Protein AF-X0RUS3-F1 (afdb_monomer)

Organism: NCBI:txid412755

Secondary structure (DSSP, 8-state):
--SHHHHHHHHHH-TTS--TTT-HHHHHHHHHHHHHHHHHHHHHHHHHHHHHTT-TTGGGSTTTHHHHHHHHHHHHHHHHHHHH--HHHHHTSHHHHHHHHHHHHHHHHHHHHHHHTT---HHHHHHHHHHHHHHHHHHHHHHHHHHHHHHHHHHHHHHHHHHHHHHHHH-HHHHHHHHHHHHHHHHHHHHHHHHHHHIIIIIHHHH--S-PPP--------------

Foldseek 3Di:
DPDVVVVVVVCVVDVPDDQCPPCLLVVVLVLLVVLLVVVLVVLVVQLVVVVVVVPPLCCLELSHDLLNQLLQLVSVLVVVCSVPVDNVVSCVDVSVVSNVSSLQSRLCSLVVVCVVVVNDDPVSNVNSVVSSVCSVVVSVVSVVVSVLVSVLSNLLSVLVVVLVVCCVPPNNPVSVVVSVVVSVVCNVVVVVVVVCVCCVCPPCVVPDDVDDDPDDPDDDPPPPDDDD

Sequence (228 aa):
DSIFLVEGLLFHHNQFMPNPVYETTTLMKWVFKIATVEILFGLVLGAINQWKAGHKWGILGMHGLGMMLYIAGLSLSVFEFIRTSDFMTVMGYWGFYVMLSGMFLAMVEPIIAAIAGKHFTIEVIGEGVGALLMTFVEGLANLFSFLRIVAFALAHASLAGAAHQLSGFMGTIPSLILMNLIAMTFEFMSSGVQSLRLLYYEFMGKFYHGGGSPFKPYRFRVQKTKST

pLDDT: mean 70.79, std 12.8, range [39.25, 88.44]

Solvent-accessible surface area (backbone atoms only — not comparable to full-atom values): 12521 Å² total; per-residue (Å²): 138,72,69,68,57,47,50,61,51,47,50,71,72,44,95,82,61,77,62,59,82,85,36,50,69,58,47,47,53,51,52,53,51,54,48,51,52,52,50,50,50,53,43,51,52,41,26,53,52,40,56,73,68,69,46,84,71,57,42,58,11,79,58,16,50,12,45,50,36,21,50,53,9,45,53,47,26,50,54,46,30,72,71,66,74,40,69,69,65,25,67,73,32,69,31,35,54,38,20,53,50,10,44,50,40,24,23,46,38,50,43,52,52,30,60,76,67,74,56,90,52,76,63,42,59,53,47,15,54,48,38,31,50,48,53,54,52,51,51,51,49,54,54,57,57,54,50,50,57,54,51,49,52,46,50,50,50,51,46,52,54,50,24,55,62,42,20,79,77,65,38,62,68,60,22,48,56,54,41,50,54,50,47,52,50,52,53,53,54,52,54,50,55,58,50,48,51,48,48,56,59,60,48,42,59,73,70,58,68,97,76,73,81,78,86,74,78,87,74,81,81,77,76,80,74,78,80,128

Radius of gyration: 26.5 Å; Cα contacts (8 Å, |Δi|>4): 183; chains: 1; bounding box: 70×38×86 Å

Mean predicted aligned error: 14.32 Å

Structure (mmCIF, N/CA/C/O backbone):
data_AF-X0RUS3-F1
#
_entry.id   AF-X0RUS3-F1
#
loop_
_atom_site.group_PDB
_atom_site.id
_atom_site.type_symbol
_atom_site.label_atom_id
_atom_site.label_alt_id
_atom_site.label_comp_id
_atom_site.label_asym_id
_atom_site.label_entity_id
_atom_site.label_seq_id
_atom_site.pdbx_PDB_ins_code
_atom_site.Cartn_x
_atom_site.Cartn_y
_atom_site.Cartn_z
_atom_site.occupancy
_atom_site.B_iso_or_equiv
_atom_site.auth_seq_id
_atom_site.auth_comp_id
_atom_site.auth_asym_id
_atom_site.auth_atom_id
_atom_site.pdbx_PDB_model_num
ATOM 1 N N . ASP A 1 1 ? 23.615 -13.146 -27.588 1.00 46.75 1 ASP A N 1
ATOM 2 C CA . ASP A 1 1 ? 22.230 -13.253 -28.099 1.00 46.75 1 ASP A CA 1
ATOM 3 C C . ASP A 1 1 ? 21.438 -14.496 -27.677 1.00 46.75 1 ASP A C 1
ATOM 5 O O . ASP A 1 1 ? 20.531 -14.882 -28.396 1.00 46.75 1 ASP A O 1
ATOM 9 N N . SER A 1 2 ? 21.667 -15.117 -26.511 1.00 39.25 2 SER A N 1
ATOM 10 C CA . SER A 1 2 ? 20.993 -16.406 -26.227 1.00 39.25 2 SER A CA 1
ATOM 11 C C . SER A 1 2 ? 20.554 -16.679 -24.787 1.00 39.25 2 SER A C 1
ATOM 13 O O . SER A 1 2 ? 20.027 -17.752 -24.537 1.00 39.25 2 SER A O 1
ATOM 15 N N . ILE A 1 3 ? 20.691 -15.741 -23.844 1.00 45.56 3 ILE A N 1
ATOM 16 C CA . ILE A 1 3 ? 20.178 -15.946 -22.470 1.00 45.56 3 ILE A CA 1
ATOM 17 C C . ILE A 1 3 ? 18.946 -15.069 -22.194 1.00 45.56 3 ILE A C 1
ATOM 19 O O . ILE A 1 3 ? 17.977 -15.541 -21.617 1.00 45.56 3 ILE A O 1
ATOM 23 N N . PHE A 1 4 ? 18.901 -13.844 -22.726 1.00 50.34 4 PHE A N 1
ATOM 24 C CA . PHE A 1 4 ? 17.768 -12.924 -22.529 1.00 50.34 4 PHE A CA 1
ATOM 25 C C . PHE A 1 4 ? 16.626 -13.105 -23.546 1.00 50.34 4 PHE A C 1
ATOM 27 O O . PHE A 1 4 ? 15.461 -12.878 -23.237 1.00 50.34 4 PHE A O 1
ATOM 34 N N . LEU A 1 5 ? 16.935 -13.580 -24.761 1.00 47.66 5 LEU A N 1
ATOM 35 C CA . LEU A 1 5 ? 15.899 -14.015 -25.708 1.00 47.66 5 LEU A CA 1
ATOM 36 C C . LEU A 1 5 ? 15.187 -15.286 -25.229 1.00 47.66 5 LEU A C 1
ATOM 38 O O . LEU A 1 5 ? 14.046 -15.506 -25.612 1.00 47.66 5 LEU A O 1
ATOM 42 N N . VAL A 1 6 ? 15.824 -16.093 -24.370 1.00 46.12 6 VAL A N 1
ATOM 43 C CA . VAL A 1 6 ? 15.193 -17.260 -23.738 1.00 46.12 6 VAL A CA 1
ATOM 44 C C . VAL A 1 6 ? 14.200 -16.828 -22.666 1.00 46.12 6 VAL A C 1
ATOM 46 O O . VAL A 1 6 ? 13.164 -17.465 -22.552 1.00 46.12 6 VAL A O 1
ATOM 49 N N . GLU A 1 7 ? 14.427 -15.714 -21.966 1.00 49.69 7 GLU A N 1
ATOM 50 C CA . GLU A 1 7 ? 13.379 -15.094 -21.148 1.00 49.69 7 GLU A CA 1
ATOM 51 C C . GLU A 1 7 ? 12.206 -14.649 -22.030 1.00 49.69 7 GLU A C 1
ATOM 53 O O . GLU A 1 7 ? 11.083 -15.088 -21.802 1.00 49.69 7 GLU A O 1
ATOM 58 N N . GLY A 1 8 ? 12.454 -13.914 -23.121 1.00 47.84 8 GLY A N 1
ATOM 59 C CA . GLY A 1 8 ? 11.411 -13.544 -24.092 1.00 47.84 8 GLY A CA 1
ATOM 60 C C . GLY A 1 8 ? 10.646 -14.731 -24.710 1.00 47.84 8 GLY A C 1
ATOM 61 O O . GLY A 1 8 ? 9.450 -14.612 -24.973 1.00 47.84 8 GLY A O 1
ATOM 62 N N . LEU A 1 9 ? 11.297 -15.886 -24.899 1.00 46.31 9 LEU A N 1
ATOM 63 C CA . LEU A 1 9 ? 10.672 -17.119 -25.401 1.00 46.31 9 LEU A CA 1
ATOM 64 C C . LEU A 1 9 ? 9.958 -17.928 -24.297 1.00 46.31 9 LEU A C 1
ATOM 66 O O . LEU A 1 9 ? 8.911 -18.519 -24.557 1.00 46.31 9 LEU A O 1
ATOM 70 N N . LEU A 1 10 ? 10.479 -17.939 -23.065 1.00 47.31 10 LEU A N 1
ATOM 71 C CA . LEU A 1 10 ? 9.842 -18.562 -21.895 1.00 47.31 10 LEU A CA 1
ATOM 72 C C . LEU A 1 10 ? 8.588 -17.795 -21.464 1.00 47.31 10 LEU A C 1
ATOM 74 O O . LEU A 1 10 ? 7.603 -18.422 -21.074 1.00 47.31 10 LEU A O 1
ATOM 78 N N . PHE A 1 11 ? 8.579 -16.468 -21.617 1.00 49.59 11 PHE A N 1
ATOM 79 C CA . PHE A 1 11 ? 7.386 -15.637 -21.428 1.00 49.59 11 PHE A CA 1
ATOM 80 C C . PHE A 1 11 ? 6.305 -15.894 -22.490 1.00 49.59 11 PHE A C 1
ATOM 82 O O . PHE A 1 11 ? 5.136 -15.609 -22.246 1.00 49.59 11 PHE A O 1
ATOM 89 N N . HIS A 1 12 ? 6.656 -16.484 -23.638 1.00 47.03 12 HIS A N 1
ATOM 90 C CA . HIS A 1 12 ? 5.679 -16.896 -24.648 1.00 47.03 12 HIS A CA 1
ATOM 91 C C . HIS A 1 12 ? 5.112 -18.309 -24.394 1.00 47.03 12 HIS A C 1
ATOM 93 O O . HIS A 1 12 ? 4.057 -18.647 -24.936 1.00 47.03 12 HIS A O 1
ATOM 99 N N . HIS A 1 13 ? 5.780 -19.137 -23.577 1.00 43.75 13 HIS A N 1
ATOM 100 C CA . HIS A 1 13 ? 5.343 -20.510 -23.286 1.00 43.75 13 HIS A CA 1
ATOM 101 C C . HIS A 1 13 ? 4.681 -20.676 -21.908 1.00 43.75 13 HIS A C 1
ATOM 103 O O . HIS A 1 13 ? 3.820 -21.537 -21.758 1.00 43.75 13 HIS A O 1
ATOM 109 N N . ASN A 1 14 ? 4.992 -19.818 -20.928 1.00 44.94 14 ASN A N 1
ATOM 110 C CA . ASN A 1 14 ? 4.303 -19.790 -19.636 1.00 44.94 14 ASN A CA 1
ATOM 111 C C . ASN A 1 14 ? 3.500 -18.493 -19.471 1.00 44.94 14 ASN A C 1
ATOM 113 O O . ASN A 1 14 ? 4.032 -17.457 -19.082 1.00 44.94 14 ASN A O 1
ATOM 117 N N . GLN A 1 15 ? 2.183 -18.596 -19.680 1.00 48.09 15 GLN A N 1
ATOM 118 C CA . GLN A 1 15 ? 1.150 -17.556 -19.509 1.00 48.09 15 GLN A CA 1
ATOM 119 C C . GLN A 1 15 ? 1.012 -16.991 -18.073 1.00 48.09 15 GLN A C 1
ATOM 121 O O . GLN A 1 15 ? -0.016 -16.407 -17.735 1.00 48.09 15 GLN A O 1
ATOM 126 N N . PHE A 1 16 ? 1.994 -17.192 -17.192 1.00 45.88 16 PHE A N 1
ATOM 127 C CA . PHE A 1 16 ? 1.846 -16.924 -15.761 1.00 45.88 16 PHE A CA 1
ATOM 128 C C . PHE A 1 16 ? 2.446 -15.586 -15.305 1.00 45.88 16 PHE A C 1
ATOM 130 O O . PHE A 1 16 ? 2.037 -15.073 -14.267 1.00 45.88 16 PHE A O 1
ATOM 137 N N . MET A 1 17 ? 3.376 -14.986 -16.061 1.00 49.84 17 MET A N 1
ATOM 138 C CA . MET A 1 17 ? 3.981 -13.695 -15.701 1.00 49.84 17 MET A CA 1
ATOM 139 C C . MET A 1 17 ? 3.952 -12.715 -16.884 1.00 49.84 17 MET A C 1
ATOM 141 O O . MET A 1 17 ? 4.682 -12.917 -17.853 1.00 49.84 17 MET A O 1
ATOM 145 N N . PRO A 1 18 ? 3.106 -11.668 -16.836 1.00 50.75 18 PRO A N 1
ATOM 146 C CA . PRO A 1 18 ? 3.047 -10.650 -17.879 1.00 50.75 18 PRO A CA 1
ATOM 147 C C . PRO A 1 18 ? 4.305 -9.774 -17.870 1.00 50.75 18 PRO A C 1
ATOM 149 O O . PRO A 1 18 ? 4.877 -9.492 -16.816 1.00 50.75 18 PRO A O 1
ATOM 152 N N . ASN A 1 19 ? 4.713 -9.312 -19.055 1.00 55.22 19 ASN A N 1
ATOM 153 C CA . ASN A 1 19 ? 5.839 -8.398 -19.217 1.00 55.22 19 ASN A CA 1
ATOM 154 C C . ASN A 1 19 ? 5.548 -7.070 -18.473 1.00 55.22 19 ASN A C 1
ATOM 156 O O . ASN A 1 19 ? 4.597 -6.367 -18.838 1.00 55.22 19 ASN A O 1
ATOM 160 N N . PRO A 1 20 ? 6.344 -6.706 -17.447 1.00 55.53 20 PRO A N 1
ATOM 161 C CA . PRO A 1 20 ? 6.029 -5.617 -16.520 1.00 55.53 20 PRO A CA 1
ATOM 162 C C . PRO A 1 20 ? 5.984 -4.219 -17.159 1.00 55.53 20 PRO A C 1
ATOM 164 O O . PRO A 1 20 ? 5.432 -3.305 -16.552 1.00 55.53 20 PRO A O 1
ATOM 167 N N . VAL A 1 21 ? 6.520 -4.040 -18.374 1.00 53.47 21 VAL A N 1
ATOM 168 C CA . VAL A 1 21 ? 6.552 -2.733 -19.061 1.00 53.47 21 VAL A CA 1
ATOM 169 C C . VAL A 1 21 ? 5.293 -2.461 -19.892 1.00 53.47 21 VAL A C 1
ATOM 171 O O . VAL A 1 21 ? 4.838 -1.322 -19.944 1.00 53.47 21 VAL A O 1
ATOM 174 N N . TYR A 1 22 ? 4.705 -3.484 -20.521 1.00 54.38 22 TYR A N 1
ATOM 175 C CA . TYR A 1 22 ? 3.564 -3.309 -21.436 1.00 54.38 22 TYR A CA 1
ATOM 176 C C . TYR A 1 22 ? 2.207 -3.588 -20.776 1.00 54.38 22 TYR A C 1
ATOM 178 O O . TYR A 1 22 ? 1.190 -3.073 -21.233 1.00 54.38 22 TYR A O 1
ATOM 186 N N . GLU A 1 23 ? 2.185 -4.333 -19.666 1.00 65.38 23 GLU A N 1
ATOM 187 C CA . GLU A 1 23 ? 0.964 -4.659 -18.921 1.00 65.38 23 GLU A CA 1
ATOM 188 C C . GLU A 1 23 ? 1.065 -4.295 -17.429 1.00 65.38 23 GLU A C 1
ATOM 190 O O . GLU A 1 23 ? 0.849 -5.119 -16.535 1.00 65.38 23 GLU A O 1
ATOM 195 N N . THR A 1 24 ? 1.371 -3.031 -17.131 1.00 67.75 24 THR A N 1
ATOM 196 C CA . THR A 1 24 ? 1.458 -2.519 -15.748 1.00 67.75 24 THR A CA 1
ATOM 197 C C . THR A 1 24 ? 0.167 -2.750 -14.953 1.00 67.75 24 THR A C 1
ATOM 199 O O . THR A 1 24 ? 0.207 -3.072 -13.765 1.00 67.75 24 THR A O 1
ATOM 202 N N . THR A 1 25 ? -0.992 -2.663 -15.610 1.00 68.38 25 THR A N 1
ATOM 203 C CA . THR A 1 25 ? -2.306 -2.917 -15.002 1.00 68.38 25 THR A CA 1
ATOM 204 C C . THR A 1 25 ? -2.531 -4.398 -14.691 1.00 68.38 25 THR A C 1
ATOM 206 O O . THR A 1 25 ? -3.116 -4.714 -13.652 1.00 68.38 25 THR A O 1
ATOM 209 N N . THR A 1 26 ? -2.043 -5.318 -15.528 1.00 72.12 26 THR A N 1
ATOM 210 C CA . THR A 1 26 ? -2.101 -6.766 -15.271 1.00 72.12 26 THR A CA 1
ATOM 211 C C . THR A 1 26 ? -1.146 -7.157 -14.147 1.00 72.12 26 THR A C 1
ATOM 213 O O . THR A 1 26 ? -1.547 -7.890 -13.242 1.00 72.12 26 THR A O 1
ATOM 216 N N . LEU A 1 27 ? 0.077 -6.613 -14.141 1.00 72.56 27 LEU A N 1
ATOM 217 C CA . LEU A 1 27 ? 1.040 -6.791 -13.051 1.00 72.56 27 LEU A CA 1
ATOM 218 C C . LEU A 1 27 ? 0.452 -6.314 -11.717 1.00 72.56 27 LEU A C 1
ATOM 220 O O . LEU A 1 27 ? 0.466 -7.048 -10.730 1.00 72.56 27 LEU A O 1
ATOM 224 N N . MET A 1 28 ? -0.140 -5.117 -11.706 1.00 73.19 28 MET A N 1
ATOM 225 C CA . MET A 1 28 ? -0.803 -4.570 -10.527 1.00 73.19 28 MET A CA 1
ATOM 226 C C . MET A 1 28 ? -1.939 -5.491 -10.055 1.00 73.19 28 MET A C 1
ATOM 228 O O . MET A 1 28 ? -1.979 -5.846 -8.881 1.00 73.19 28 MET A O 1
ATOM 232 N N . LYS A 1 29 ? -2.810 -5.982 -10.951 1.00 78.94 29 LYS A N 1
ATOM 233 C CA . LYS A 1 29 ? -3.871 -6.943 -10.583 1.00 78.94 29 LYS A CA 1
ATOM 234 C C . LYS A 1 29 ? -3.317 -8.218 -9.936 1.00 78.94 29 LYS A C 1
ATOM 236 O O . LYS A 1 29 ? -3.919 -8.708 -8.982 1.00 78.94 29 LYS A O 1
ATOM 241 N N . TRP A 1 30 ? -2.203 -8.759 -10.428 1.00 78.31 30 TRP A N 1
ATOM 242 C CA . TRP A 1 30 ? -1.571 -9.947 -9.843 1.00 78.31 30 TRP A CA 1
ATOM 243 C C . TRP A 1 30 ? -0.975 -9.676 -8.465 1.00 78.31 30 TRP A C 1
ATOM 245 O O . TRP A 1 30 ? -1.263 -10.423 -7.530 1.00 78.31 30 TRP A O 1
ATOM 255 N N . VAL A 1 31 ? -0.216 -8.588 -8.313 1.00 77.88 31 VAL A N 1
ATOM 256 C CA . VAL A 1 31 ? 0.383 -8.215 -7.023 1.00 77.88 31 VAL A CA 1
ATOM 257 C C . VAL A 1 31 ? -0.701 -7.978 -5.974 1.00 77.88 31 VAL A C 1
ATOM 259 O O . VAL A 1 31 ? -0.613 -8.520 -4.878 1.00 77.88 31 VAL A O 1
ATOM 262 N N . PHE A 1 32 ? -1.770 -7.256 -6.317 1.00 78.88 32 PHE A N 1
ATOM 263 C CA . PHE A 1 32 ? -2.885 -7.016 -5.399 1.00 78.88 32 PHE A CA 1
ATOM 264 C C . PHE A 1 32 ? -3.651 -8.298 -5.031 1.00 78.88 32 PHE A C 1
ATOM 266 O O . PHE A 1 32 ? -4.093 -8.433 -3.890 1.00 78.88 32 PHE A O 1
ATOM 273 N N . LYS A 1 33 ? -3.789 -9.266 -5.949 1.00 81.25 33 LYS A N 1
ATOM 274 C CA . LYS A 1 33 ? -4.379 -10.581 -5.634 1.00 81.25 33 LYS A CA 1
ATOM 275 C C . LYS A 1 33 ? -3.521 -11.362 -4.643 1.00 81.25 33 LYS A C 1
ATOM 277 O O . LYS A 1 33 ? -4.054 -11.851 -3.651 1.00 81.25 33 LYS A O 1
ATOM 282 N N . ILE A 1 34 ? -2.214 -11.451 -4.892 1.00 79.62 34 ILE A N 1
ATOM 283 C CA . ILE A 1 34 ? -1.270 -12.139 -3.998 1.00 79.62 34 ILE A CA 1
ATOM 284 C C . ILE A 1 34 ? -1.264 -11.461 -2.623 1.00 79.62 34 ILE A C 1
ATOM 286 O O . ILE A 1 34 ? -1.429 -12.140 -1.615 1.00 79.62 34 ILE A O 1
ATOM 290 N N . ALA A 1 35 ? -1.202 -10.128 -2.595 1.00 77.50 35 ALA A N 1
ATOM 291 C CA . ALA A 1 35 ? -1.303 -9.329 -1.379 1.00 77.50 35 ALA A CA 1
ATOM 292 C C . ALA A 1 35 ? -2.584 -9.628 -0.591 1.00 77.50 35 ALA A C 1
ATOM 294 O O . ALA A 1 35 ? -2.543 -9.863 0.611 1.00 77.50 35 ALA A O 1
ATOM 295 N N . THR A 1 36 ? -3.733 -9.670 -1.271 1.00 79.94 36 THR A N 1
ATOM 296 C CA . THR A 1 36 ? -5.022 -9.968 -0.630 1.00 79.94 36 THR A CA 1
ATOM 297 C C . THR A 1 36 ? -5.013 -11.355 0.012 1.00 79.94 36 THR A C 1
ATOM 299 O O . THR A 1 36 ? -5.474 -11.507 1.141 1.00 79.94 36 THR A O 1
ATOM 302 N N . VAL A 1 37 ? -4.456 -12.360 -0.671 1.00 81.88 37 VAL A N 1
ATOM 303 C CA . VAL A 1 37 ? -4.334 -13.727 -0.138 1.00 81.88 37 VAL A CA 1
ATOM 304 C C . VAL A 1 37 ? -3.403 -13.771 1.075 1.00 81.88 37 VAL A C 1
ATOM 306 O O . VAL A 1 37 ? -3.750 -14.389 2.079 1.00 81.88 37 VAL A O 1
ATOM 309 N N . GLU A 1 38 ? -2.254 -13.098 1.014 1.00 78.44 38 GLU A N 1
ATOM 310 C CA . GLU A 1 38 ? -1.287 -13.048 2.115 1.00 78.44 38 GLU A CA 1
ATOM 311 C C . GLU A 1 38 ? -1.867 -12.354 3.355 1.00 78.44 38 GLU A C 1
ATOM 313 O O . GLU A 1 38 ? -1.769 -12.885 4.464 1.00 78.44 38 GLU A O 1
ATOM 318 N N . ILE A 1 39 ? -2.546 -11.216 3.176 1.00 75.38 39 ILE A N 1
ATOM 319 C CA . ILE A 1 39 ? -3.192 -10.510 4.287 1.00 75.38 39 ILE A CA 1
ATOM 320 C C . ILE A 1 39 ? -4.322 -11.358 4.882 1.00 75.38 39 ILE A C 1
ATOM 322 O O . ILE A 1 39 ? -4.423 -11.467 6.104 1.00 75.38 39 ILE A O 1
ATOM 326 N N . LEU A 1 40 ? -5.159 -11.992 4.049 1.00 76.50 40 LEU A N 1
ATOM 327 C CA . LEU A 1 40 ? -6.211 -12.894 4.531 1.00 76.50 40 LEU A CA 1
ATOM 328 C C . LEU A 1 40 ? -5.619 -14.054 5.335 1.00 76.50 40 LEU A C 1
ATOM 330 O O . LEU A 1 40 ? -6.147 -14.392 6.390 1.00 76.50 40 LEU A O 1
ATOM 334 N N . PHE A 1 41 ? -4.501 -14.625 4.889 1.00 75.56 41 PHE A N 1
ATOM 335 C CA . PHE A 1 41 ? -3.805 -15.677 5.624 1.00 75.56 41 PHE A CA 1
ATOM 336 C C . PHE A 1 41 ? -3.271 -15.181 6.978 1.00 75.56 41 PHE A C 1
ATOM 338 O O . PHE A 1 41 ? -3.492 -15.831 8.003 1.00 75.56 41 PHE A O 1
ATOM 345 N N . GLY A 1 42 ? -2.641 -14.003 7.012 1.00 70.06 42 GLY A N 1
ATOM 346 C CA . GLY A 1 42 ? -2.182 -13.369 8.252 1.00 70.06 42 GLY A CA 1
ATOM 347 C C . GLY A 1 42 ? -3.323 -13.090 9.238 1.00 70.06 42 GLY A C 1
ATOM 348 O O . GLY A 1 42 ? -3.196 -13.374 10.430 1.00 70.06 42 GLY A O 1
ATOM 349 N N . LEU A 1 43 ? -4.470 -12.619 8.743 1.00 71.12 43 LEU A N 1
ATOM 350 C CA . LEU A 1 43 ? -5.665 -12.387 9.558 1.00 71.12 43 LEU A CA 1
ATOM 351 C C . LEU A 1 43 ? -6.296 -13.684 10.069 1.00 71.12 43 LEU A C 1
ATOM 353 O O . LEU A 1 43 ? -6.736 -13.731 11.216 1.00 71.12 43 LEU A O 1
ATOM 357 N N . VAL A 1 44 ? -6.300 -14.750 9.267 1.00 73.19 44 VAL A N 1
ATOM 358 C CA . VAL A 1 44 ? -6.755 -16.079 9.705 1.00 73.19 44 VAL A CA 1
ATOM 359 C C . VAL A 1 44 ? -5.884 -16.586 10.856 1.00 73.19 44 VAL A C 1
ATOM 361 O O . VAL A 1 44 ? -6.416 -17.058 11.861 1.00 73.19 44 VAL A O 1
ATOM 364 N N . LEU A 1 45 ? -4.559 -16.435 10.769 1.00 68.62 45 LEU A N 1
ATOM 365 C CA . LEU A 1 45 ? -3.655 -16.778 11.872 1.00 68.62 45 LEU A CA 1
ATOM 366 C C . LEU A 1 45 ? -3.898 -15.906 13.111 1.00 68.62 45 LEU A C 1
ATOM 368 O O . LEU A 1 45 ? -3.916 -16.432 14.226 1.00 68.62 45 LEU A O 1
ATOM 372 N N . GLY A 1 46 ? -4.140 -14.605 12.927 1.00 67.44 46 GLY A N 1
ATOM 373 C CA . GLY A 1 46 ? -4.527 -13.690 14.004 1.00 67.44 46 GLY A CA 1
ATOM 374 C C . GLY A 1 46 ? -5.813 -14.129 14.710 1.00 67.44 46 GLY A C 1
ATOM 375 O O . GLY A 1 46 ? -5.836 -14.255 15.936 1.00 67.44 46 GLY A O 1
ATOM 376 N N . ALA A 1 47 ? -6.848 -14.475 13.942 1.00 67.19 47 ALA A N 1
ATOM 377 C CA . ALA A 1 47 ? -8.118 -14.974 14.459 1.00 67.19 47 ALA A CA 1
ATOM 378 C C . ALA A 1 47 ? -7.955 -16.306 15.214 1.00 67.19 47 ALA A C 1
ATOM 380 O O . ALA A 1 47 ? -8.519 -16.478 16.297 1.00 67.19 47 ALA A O 1
ATOM 381 N N . ILE A 1 48 ? -7.138 -17.233 14.697 1.00 69.19 48 ILE A N 1
ATOM 382 C CA . ILE A 1 48 ? -6.818 -18.503 15.373 1.00 69.19 48 ILE A CA 1
ATOM 383 C C . ILE A 1 48 ? -6.070 -18.251 16.690 1.00 69.19 48 ILE A C 1
ATOM 385 O O . ILE A 1 48 ? -6.334 -18.924 17.691 1.00 69.19 48 ILE A O 1
ATOM 389 N N . ASN A 1 49 ? -5.152 -17.281 16.717 1.00 68.69 49 ASN A N 1
ATOM 390 C CA . ASN A 1 49 ? -4.413 -16.923 17.925 1.00 68.69 49 ASN A CA 1
ATOM 391 C C . ASN A 1 49 ? -5.347 -16.359 19.011 1.00 68.69 49 ASN A C 1
ATOM 393 O O . ASN A 1 49 ? -5.270 -16.775 20.167 1.00 68.69 49 ASN A O 1
ATOM 397 N N . GLN A 1 50 ? -6.294 -15.496 18.630 1.00 64.12 50 GLN A N 1
ATOM 398 C CA . GLN A 1 50 ? -7.305 -14.953 19.547 1.00 64.12 50 GLN A CA 1
ATOM 399 C C . 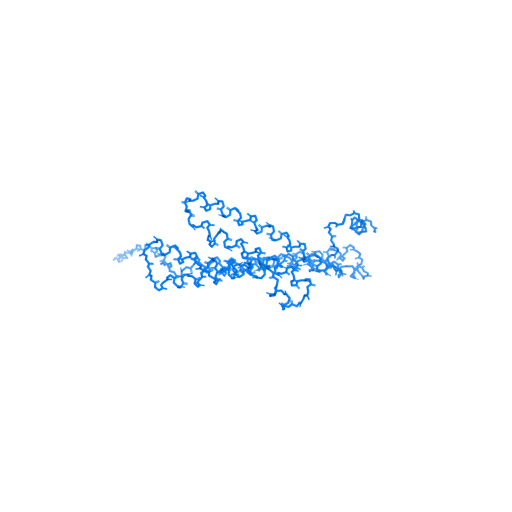GLN A 1 50 ? -8.288 -16.023 20.043 1.00 64.12 50 GLN A C 1
ATOM 401 O O . GLN A 1 50 ? -8.653 -16.040 21.220 1.00 64.12 50 GLN A O 1
ATOM 406 N N . TRP A 1 51 ? -8.657 -16.976 19.182 1.00 61.31 51 TRP A N 1
ATOM 407 C CA . TRP A 1 51 ? -9.460 -18.134 19.580 1.00 61.31 51 TRP A CA 1
ATOM 408 C C . TRP A 1 51 ? -8.750 -18.972 20.650 1.00 61.31 51 TRP A C 1
ATOM 410 O O . TRP A 1 51 ? 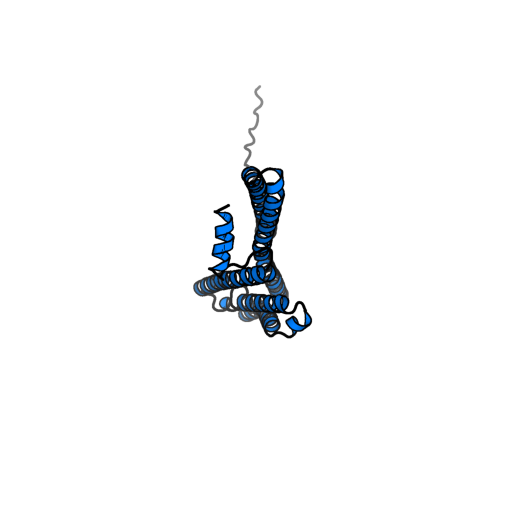-9.360 -19.373 21.644 1.00 61.31 51 TRP A O 1
ATOM 420 N N . LYS A 1 52 ? -7.444 -19.216 20.481 1.00 61.53 52 LYS A N 1
ATOM 421 C CA . LYS A 1 52 ? -6.628 -19.937 21.471 1.00 61.53 52 LYS A CA 1
ATOM 422 C C . LYS A 1 52 ? -6.447 -19.166 22.782 1.00 61.53 52 LYS A C 1
ATOM 424 O O . LYS A 1 52 ? -6.300 -19.803 23.820 1.00 61.53 52 LYS A O 1
ATOM 429 N N . ALA A 1 53 ? -6.510 -17.835 22.759 1.00 58.66 53 ALA A N 1
ATOM 430 C CA . ALA A 1 53 ? -6.414 -16.981 23.946 1.00 58.66 53 ALA A CA 1
ATOM 431 C C . ALA A 1 53 ? -7.706 -16.927 24.800 1.00 58.66 53 ALA A C 1
ATOM 433 O O . ALA A 1 53 ? -7.755 -16.222 25.810 1.00 58.66 53 ALA A O 1
ATOM 434 N N . GLY A 1 54 ? -8.764 -17.661 24.430 1.00 53.44 54 GLY A N 1
ATOM 435 C CA . GLY A 1 54 ? -9.935 -17.901 25.287 1.00 53.44 54 GLY A CA 1
ATOM 436 C C . GLY A 1 54 ? -10.945 -16.748 25.410 1.00 53.44 54 GLY A C 1
ATOM 437 O O . GLY A 1 54 ? -11.939 -16.895 26.124 1.00 53.44 54 GLY A O 1
ATOM 438 N N . HIS A 1 55 ? -10.761 -15.631 24.699 1.00 55.88 55 HIS A N 1
ATOM 439 C CA . HIS A 1 55 ? -11.684 -14.488 24.716 1.00 55.88 55 HIS A CA 1
ATOM 440 C C . HIS A 1 55 ? -12.739 -14.616 23.607 1.00 55.88 55 HIS A C 1
ATOM 442 O O . HIS A 1 55 ? -12.551 -14.163 22.481 1.00 55.88 55 HIS A O 1
ATOM 448 N N . LYS A 1 56 ? -13.887 -15.223 23.936 1.00 47.53 56 LYS A N 1
ATOM 449 C CA . LYS A 1 56 ? -14.964 -15.557 22.979 1.00 47.53 56 LYS A CA 1
ATOM 450 C C . LYS A 1 56 ? -15.546 -14.358 22.209 1.00 47.53 56 LYS A C 1
ATOM 452 O O . LYS A 1 56 ? -16.088 -14.551 21.129 1.00 47.53 56 LYS A O 1
ATOM 457 N N . TRP A 1 57 ? -15.420 -13.144 22.747 1.00 46.78 57 TRP A N 1
ATOM 458 C CA . TRP A 1 57 ? -15.975 -11.921 22.154 1.00 46.78 57 TRP A CA 1
ATOM 459 C C . TRP A 1 57 ? -14.967 -11.122 21.310 1.00 46.78 57 TRP A C 1
ATOM 461 O O . TRP A 1 57 ? -15.393 -10.406 20.415 1.00 46.78 57 TRP A O 1
ATOM 471 N N . GLY A 1 58 ? -13.653 -11.315 21.498 1.00 45.56 58 GLY A N 1
ATOM 472 C CA . GLY A 1 58 ? -12.609 -10.649 20.694 1.00 45.56 58 GLY A CA 1
ATOM 473 C C . GLY A 1 58 ? -12.402 -11.261 19.300 1.00 45.56 58 GLY A C 1
ATOM 474 O O . GLY A 1 58 ? -11.727 -10.692 18.448 1.00 45.56 58 GLY A O 1
ATOM 475 N N . ILE A 1 59 ? -13.010 -12.425 19.036 1.00 48.97 59 ILE A N 1
ATOM 476 C CA . ILE A 1 59 ? -12.962 -13.129 17.739 1.00 48.97 59 ILE A CA 1
ATOM 477 C C . ILE A 1 59 ? -13.794 -12.393 16.671 1.00 48.97 59 ILE A C 1
ATOM 479 O O . ILE A 1 59 ? -13.493 -12.454 15.477 1.00 48.97 59 ILE A O 1
ATOM 483 N N . LEU A 1 60 ? -14.823 -11.656 17.097 1.00 50.66 60 LEU A N 1
ATOM 484 C CA . LEU A 1 60 ? -15.649 -10.811 16.229 1.00 50.66 60 LEU A CA 1
ATOM 485 C C . LEU A 1 60 ? -14.999 -9.450 15.922 1.00 50.66 60 LEU A C 1
ATOM 487 O O . LEU A 1 60 ? -15.558 -8.675 15.156 1.00 50.66 60 LEU A O 1
ATOM 491 N N . GLY A 1 61 ? -13.821 -9.183 16.481 1.00 54.75 61 GLY A N 1
ATOM 492 C CA . GLY A 1 61 ? -13.295 -7.842 16.669 1.00 54.75 61 GLY A CA 1
ATOM 493 C C . GLY A 1 61 ? -12.182 -7.317 15.771 1.00 54.75 61 GLY A C 1
ATOM 494 O O . GLY A 1 61 ? -11.906 -7.893 14.721 1.00 54.75 61 GLY A O 1
ATOM 495 N N . MET A 1 62 ? -11.506 -6.254 16.234 1.00 48.97 62 MET A N 1
ATOM 496 C CA . MET A 1 62 ? -10.382 -5.493 15.652 1.00 48.97 62 MET A CA 1
ATOM 497 C C . MET A 1 62 ? -9.256 -6.377 15.096 1.00 48.97 62 MET A C 1
ATOM 499 O O . MET A 1 62 ? -8.533 -5.972 14.193 1.00 48.97 62 MET A O 1
ATOM 503 N N . HIS A 1 63 ? -9.121 -7.608 15.595 1.00 52.38 63 HIS A N 1
ATOM 504 C CA . HIS A 1 63 ? -8.118 -8.583 15.153 1.00 52.38 63 HIS A CA 1
ATOM 505 C C . HIS A 1 63 ? -8.719 -9.858 14.527 1.00 52.38 63 HIS A C 1
ATOM 507 O O . HIS A 1 63 ? -8.022 -10.862 14.380 1.00 52.38 63 HIS A O 1
ATOM 513 N N . GLY A 1 64 ? -10.007 -9.841 14.179 1.00 65.75 64 GLY A N 1
ATOM 514 C CA . GLY A 1 64 ? -10.774 -10.983 13.680 1.00 65.75 64 GLY A CA 1
ATOM 515 C C . GLY A 1 64 ? -11.676 -10.634 12.489 1.00 65.75 64 GLY A C 1
ATOM 516 O O . GLY A 1 64 ? -11.218 -10.114 11.470 1.00 65.75 64 GLY A O 1
ATOM 517 N N . LEU A 1 65 ? -12.965 -10.975 12.584 1.00 64.69 65 LEU A N 1
ATOM 518 C CA . LEU A 1 65 ? -13.923 -10.916 11.465 1.00 64.69 65 LEU A CA 1
ATOM 519 C C . LEU A 1 65 ? -14.140 -9.514 10.871 1.00 64.69 65 LEU A C 1
ATOM 521 O O . LEU A 1 65 ? -14.247 -9.401 9.650 1.00 64.69 65 LEU A O 1
ATOM 525 N N . GLY A 1 66 ? -14.168 -8.456 11.690 1.00 70.06 66 GLY A N 1
ATOM 526 C CA . GLY A 1 66 ? -14.357 -7.079 11.210 1.00 70.06 66 GLY A CA 1
ATOM 527 C C . GLY A 1 66 ? -13.230 -6.612 10.284 1.00 70.06 66 GLY A C 1
ATOM 528 O O . GLY A 1 66 ? -13.490 -6.125 9.183 1.00 70.06 66 GLY A O 1
ATOM 529 N N . MET A 1 67 ? -11.976 -6.863 10.677 1.00 69.69 67 MET A N 1
ATOM 530 C CA . MET A 1 67 ? -10.792 -6.564 9.862 1.00 69.69 67 MET A CA 1
ATOM 531 C C . MET A 1 67 ? -10.751 -7.419 8.587 1.00 69.69 67 MET A C 1
ATOM 533 O O . MET A 1 67 ? -10.432 -6.913 7.512 1.00 69.69 67 MET A O 1
ATOM 537 N N . MET A 1 68 ? -11.121 -8.704 8.675 1.00 73.12 68 MET A N 1
ATOM 538 C CA . MET A 1 68 ? -11.209 -9.587 7.503 1.00 73.12 68 MET A CA 1
ATOM 539 C C . MET A 1 68 ? -12.226 -9.084 6.480 1.00 73.12 68 MET A C 1
ATOM 541 O O . MET A 1 68 ? -11.906 -8.999 5.295 1.00 73.12 68 MET A O 1
ATOM 545 N N . LEU A 1 69 ? -13.427 -8.712 6.928 1.00 78.75 69 LEU A N 1
ATOM 546 C CA . LEU A 1 69 ? -14.458 -8.149 6.057 1.00 78.75 69 LEU A CA 1
ATOM 547 C C . LEU A 1 69 ? -14.029 -6.802 5.477 1.00 78.75 69 LEU A C 1
ATOM 549 O O . LEU A 1 69 ? -14.234 -6.560 4.289 1.00 78.75 69 LEU A O 1
ATOM 553 N N . TYR A 1 70 ? -13.380 -5.954 6.275 1.00 83.62 70 TYR A N 1
ATOM 554 C CA . TYR A 1 70 ? -12.868 -4.675 5.800 1.00 83.62 70 TYR A CA 1
ATOM 555 C C . TYR A 1 70 ? -11.817 -4.850 4.696 1.00 83.62 70 TYR A C 1
ATOM 557 O O . TYR A 1 70 ? -11.964 -4.271 3.621 1.00 83.62 70 TYR A O 1
ATOM 565 N N . ILE A 1 71 ? -10.801 -5.693 4.907 1.00 80.06 71 ILE A N 1
ATOM 566 C CA . ILE A 1 71 ? -9.741 -5.924 3.915 1.00 80.06 71 ILE A CA 1
ATOM 567 C C . ILE A 1 71 ? -10.277 -6.658 2.675 1.00 80.06 71 ILE A C 1
ATOM 569 O O . ILE A 1 71 ? -9.894 -6.329 1.547 1.00 80.06 71 ILE A O 1
ATOM 573 N N . ALA A 1 72 ? -11.213 -7.595 2.840 1.00 83.00 72 ALA A N 1
ATOM 574 C CA . ALA A 1 72 ? -11.896 -8.234 1.715 1.00 83.00 72 ALA A CA 1
ATOM 575 C C . ALA A 1 72 ? -12.718 -7.219 0.898 1.00 83.00 72 ALA A C 1
ATOM 577 O O . ALA A 1 72 ? -12.616 -7.178 -0.326 1.00 83.00 72 ALA A O 1
ATOM 578 N N . GLY A 1 73 ? -13.487 -6.346 1.551 1.00 85.06 73 GLY A N 1
ATOM 579 C CA . GLY A 1 73 ? -14.247 -5.297 0.869 1.00 85.06 73 GLY A CA 1
ATOM 580 C C . GLY A 1 73 ? -13.353 -4.266 0.176 1.00 85.06 73 GLY A C 1
ATOM 581 O O . GLY A 1 73 ? -13.610 -3.881 -0.968 1.00 85.06 73 GLY A O 1
ATOM 582 N N . LEU A 1 74 ? -12.266 -3.857 0.833 1.00 84.56 74 LEU A N 1
ATOM 583 C CA . LEU A 1 74 ? -11.293 -2.907 0.298 1.00 84.56 74 LEU A CA 1
ATOM 584 C C . LEU A 1 74 ? -10.583 -3.475 -0.941 1.00 84.56 74 LEU A C 1
ATOM 586 O O . LEU A 1 74 ? -10.526 -2.806 -1.971 1.00 84.56 74 LEU A O 1
ATOM 590 N N . SER A 1 75 ? -10.118 -4.727 -0.894 1.00 82.75 75 SER A N 1
ATOM 591 C CA . SER A 1 75 ? -9.473 -5.387 -2.044 1.00 82.75 75 SER A CA 1
ATOM 592 C C . SER A 1 75 ? -10.415 -5.552 -3.243 1.00 82.75 75 SER A C 1
ATOM 594 O O . SER A 1 75 ? -10.025 -5.269 -4.379 1.00 82.75 75 SER A O 1
ATOM 596 N N . LEU A 1 76 ? -11.675 -5.929 -3.006 1.00 84.75 76 LEU A N 1
ATOM 597 C CA . LEU A 1 76 ? -12.698 -6.020 -4.051 1.00 84.75 76 LEU A CA 1
ATOM 598 C C . LEU A 1 76 ? -13.021 -4.653 -4.672 1.00 84.75 76 LEU A C 1
ATOM 600 O O . LEU A 1 76 ? -13.150 -4.548 -5.892 1.00 84.75 76 LEU A O 1
ATOM 604 N N . SER A 1 77 ? -13.107 -3.607 -3.848 1.00 85.19 77 SER A N 1
ATOM 605 C CA . SER A 1 77 ? -13.345 -2.230 -4.304 1.00 85.19 77 SER A CA 1
ATOM 606 C C . SER A 1 77 ? -12.188 -1.712 -5.158 1.00 85.19 77 SER A C 1
ATOM 608 O O . SER A 1 77 ? -12.407 -1.101 -6.202 1.00 85.19 77 SER A O 1
ATOM 610 N N . VAL A 1 78 ? -10.948 -2.012 -4.764 1.00 83.25 78 VAL A N 1
ATOM 611 C CA . VAL A 1 78 ? -9.742 -1.661 -5.529 1.00 83.25 78 VAL A CA 1
ATOM 612 C C . VAL A 1 78 ? -9.696 -2.404 -6.864 1.00 83.25 78 VAL A C 1
ATOM 614 O O . VAL A 1 78 ? -9.332 -1.813 -7.879 1.00 83.25 78 VAL A O 1
ATOM 617 N N . PHE A 1 79 ? -10.098 -3.676 -6.907 1.00 81.69 79 PHE A N 1
ATOM 618 C CA . PHE A 1 79 ? -10.140 -4.426 -8.164 1.00 81.69 79 PHE A CA 1
ATOM 619 C C . PHE A 1 79 ? -11.130 -3.815 -9.165 1.00 81.69 79 PHE A C 1
ATOM 621 O O . PHE A 1 79 ? -10.811 -3.683 -10.350 1.00 81.69 79 PHE A O 1
ATOM 628 N N . GLU A 1 80 ? -12.298 -3.391 -8.682 1.00 83.25 80 GLU A N 1
ATOM 629 C CA . GLU A 1 80 ? -13.296 -2.715 -9.511 1.00 83.25 80 GLU A CA 1
ATOM 630 C C . GLU A 1 80 ? -12.829 -1.319 -9.943 1.00 83.25 80 GLU A C 1
ATOM 632 O O . GLU A 1 80 ? -13.003 -0.936 -11.102 1.00 83.25 80 GLU A O 1
ATOM 637 N N . PHE A 1 81 ? -12.135 -0.597 -9.058 1.00 83.81 81 PHE A N 1
ATOM 638 C CA . PHE A 1 81 ? -11.517 0.687 -9.381 1.00 83.81 81 PHE A CA 1
ATOM 639 C C . PHE A 1 81 ? -10.495 0.560 -10.516 1.00 83.81 81 PHE A C 1
ATOM 641 O O . PHE A 1 81 ? -10.529 1.332 -11.471 1.00 83.81 81 PHE A O 1
ATOM 648 N N . ILE A 1 82 ? -9.634 -0.461 -10.475 1.00 80.75 82 ILE A N 1
ATOM 649 C CA . ILE A 1 82 ? -8.645 -0.720 -11.534 1.00 80.75 82 ILE A CA 1
ATOM 650 C C . ILE A 1 82 ? -9.329 -1.093 -12.862 1.00 80.75 82 ILE A C 1
ATOM 652 O O . ILE A 1 82 ? -8.763 -0.857 -13.930 1.00 80.75 82 ILE A O 1
ATOM 656 N N . ARG A 1 83 ? -10.531 -1.685 -12.831 1.00 80.75 83 ARG A N 1
ATOM 657 C CA . ARG A 1 83 ? -11.269 -2.069 -14.045 1.00 80.75 83 ARG A CA 1
ATOM 658 C C . ARG A 1 83 ? -11.948 -0.879 -14.715 1.00 80.75 83 ARG A C 1
ATOM 660 O O . ARG A 1 83 ? -11.864 -0.756 -15.933 1.00 80.75 83 ARG A O 1
ATOM 667 N N . THR A 1 84 ? -12.632 -0.050 -13.934 1.00 80.00 84 THR A N 1
ATOM 668 C CA . THR A 1 84 ? -13.558 0.959 -14.468 1.00 80.00 84 THR A CA 1
ATOM 669 C C . THR A 1 84 ? -12.979 2.377 -14.395 1.00 80.00 84 THR A C 1
ATOM 671 O O . THR A 1 84 ? -13.419 3.244 -15.140 1.00 80.00 84 THR A O 1
ATOM 674 N N . SER A 1 85 ? -11.968 2.623 -13.545 1.00 79.50 85 SER A N 1
ATOM 675 C CA . SER A 1 85 ? -11.331 3.938 -13.297 1.00 79.50 85 SER A CA 1
ATOM 676 C C . SER A 1 85 ? -12.289 5.065 -12.884 1.00 79.50 85 SER A C 1
ATOM 678 O O . SER A 1 85 ? -11.885 6.218 -12.762 1.00 79.50 85 SER A O 1
ATOM 680 N N . ASP A 1 86 ? -13.547 4.722 -12.623 1.00 84.06 86 ASP A N 1
ATOM 681 C CA . ASP A 1 86 ? -14.590 5.611 -12.148 1.00 84.06 86 ASP A CA 1
ATOM 682 C C . ASP A 1 86 ? -14.941 5.265 -10.699 1.00 84.06 86 ASP A C 1
ATOM 684 O O . ASP A 1 86 ? -15.303 4.131 -10.372 1.00 84.06 86 ASP A O 1
ATOM 688 N N . PHE A 1 87 ? -14.850 6.268 -9.828 1.00 79.50 87 PHE A N 1
ATOM 689 C CA . PHE A 1 87 ? -15.181 6.135 -8.413 1.00 79.50 87 PHE A CA 1
ATOM 690 C C . PHE A 1 87 ? -16.670 5.876 -8.190 1.00 79.50 87 PHE A C 1
ATOM 692 O O . PHE A 1 87 ? -17.025 5.170 -7.245 1.00 79.50 87 PHE A O 1
ATOM 699 N N . MET A 1 88 ? -17.544 6.396 -9.055 1.00 83.06 88 MET A N 1
ATOM 700 C CA . MET A 1 88 ? -18.987 6.278 -8.851 1.00 83.06 88 MET A CA 1
ATOM 701 C C . MET A 1 88 ? -19.457 4.830 -9.016 1.00 83.06 88 MET A C 1
ATOM 703 O O . MET A 1 88 ? -20.249 4.325 -8.219 1.00 83.06 88 MET A O 1
ATOM 707 N N . THR A 1 89 ? -18.879 4.125 -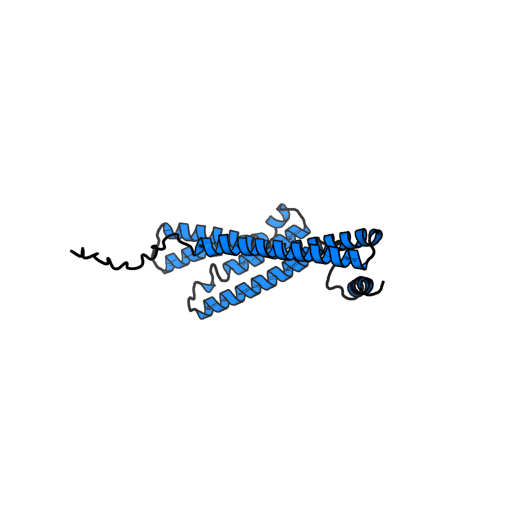9.988 1.00 83.31 89 THR A N 1
ATOM 708 C CA . THR A 1 89 ? -19.119 2.691 -10.188 1.00 83.31 89 THR A CA 1
ATOM 709 C C . THR A 1 89 ? -18.622 1.843 -9.009 1.00 83.31 89 THR A C 1
ATOM 711 O O . THR A 1 89 ? -19.281 0.879 -8.623 1.00 83.31 89 THR A O 1
ATOM 714 N N . VAL A 1 90 ? -17.501 2.216 -8.382 1.00 84.88 90 VAL A N 1
ATOM 715 C CA . VAL A 1 90 ? -16.968 1.506 -7.203 1.00 84.88 90 VAL A CA 1
ATOM 716 C C . VAL A 1 90 ? -17.887 1.665 -5.996 1.00 84.88 90 VAL A C 1
ATOM 718 O O . VAL A 1 90 ? -18.140 0.689 -5.296 1.00 84.88 90 VAL A O 1
ATOM 721 N N . MET A 1 91 ? -18.431 2.863 -5.771 1.00 82.50 91 MET A N 1
ATOM 722 C CA . MET A 1 91 ? -19.354 3.116 -4.657 1.00 82.50 91 MET A CA 1
ATOM 723 C C . MET A 1 91 ? -20.667 2.331 -4.784 1.00 82.50 91 MET A C 1
ATOM 725 O O . MET A 1 91 ? -21.258 1.965 -3.772 1.00 82.50 91 MET A O 1
ATOM 729 N N . GLY A 1 92 ? -21.107 2.049 -6.014 1.00 83.81 92 GLY A N 1
ATOM 730 C CA . GLY A 1 92 ? -22.270 1.197 -6.283 1.00 83.81 92 GLY A CA 1
ATOM 731 C C . GLY A 1 92 ? -21.980 -0.306 -6.214 1.00 83.81 92 GLY A C 1
ATOM 732 O O . GLY A 1 92 ? -22.909 -1.114 -6.235 1.00 83.81 92 GLY A O 1
ATOM 733 N N . TYR A 1 93 ? -20.710 -0.707 -6.137 1.00 88.44 93 TYR A N 1
ATOM 734 C CA . TYR A 1 93 ? -20.319 -2.109 -6.109 1.00 88.44 93 TYR A CA 1
ATOM 735 C C . TYR A 1 93 ? -20.467 -2.704 -4.704 1.00 88.44 93 TYR A C 1
ATOM 737 O O . TYR A 1 93 ? -20.155 -2.075 -3.694 1.00 88.44 93 TYR A O 1
ATOM 745 N N . TRP A 1 94 ? -20.886 -3.969 -4.628 1.00 84.81 94 TRP A N 1
ATOM 746 C CA . TRP A 1 94 ? -21.099 -4.665 -3.353 1.00 84.81 94 TRP A CA 1
ATOM 747 C C . TRP A 1 94 ? -19.845 -4.691 -2.463 1.00 84.81 94 TRP A C 1
ATOM 749 O O . TRP A 1 94 ? -19.964 -4.606 -1.243 1.00 84.81 94 TRP A O 1
ATOM 759 N N . GLY A 1 95 ? -18.645 -4.726 -3.057 1.00 84.88 95 GLY A N 1
ATOM 760 C CA . GLY A 1 95 ? -17.376 -4.677 -2.322 1.00 84.88 95 GLY A CA 1
ATOM 761 C C . GLY A 1 95 ? -17.220 -3.428 -1.446 1.00 84.88 95 GLY A C 1
ATOM 762 O O . GLY A 1 95 ? -16.694 -3.528 -0.336 1.00 84.88 95 GLY A O 1
ATOM 763 N N . PHE A 1 96 ? -17.750 -2.280 -1.880 1.00 85.44 96 PHE A N 1
ATOM 764 C CA . PHE A 1 96 ? -17.700 -1.042 -1.101 1.00 85.44 96 PHE A CA 1
ATOM 765 C C . PHE A 1 96 ? -18.581 -1.131 0.150 1.00 85.44 96 PHE A C 1
ATOM 767 O O . PHE A 1 96 ? -18.162 -0.752 1.243 1.00 85.44 96 PHE A O 1
ATOM 774 N N . TYR A 1 97 ? -19.771 -1.723 0.027 1.00 87.44 97 TYR A N 1
ATOM 775 C CA . TYR A 1 97 ? -20.650 -1.966 1.172 1.00 87.44 97 TYR A CA 1
ATOM 776 C C . TYR A 1 97 ? -20.058 -2.983 2.156 1.00 87.44 97 TYR A C 1
ATOM 778 O O . TYR A 1 97 ? -20.177 -2.800 3.366 1.00 87.44 97 TYR A O 1
ATOM 786 N N . VAL A 1 98 ? -19.364 -4.015 1.662 1.00 86.62 98 VAL A N 1
ATOM 787 C CA . VAL A 1 98 ? -18.636 -4.977 2.511 1.00 86.62 98 VAL A CA 1
ATOM 788 C C . VAL A 1 98 ? -17.535 -4.272 3.305 1.00 86.62 98 VAL A C 1
ATOM 790 O O . VAL A 1 98 ? -17.446 -4.464 4.518 1.00 86.62 98 VAL A O 1
ATOM 793 N N . MET A 1 99 ? -16.759 -3.396 2.659 1.00 87.25 99 MET A N 1
ATOM 794 C CA . MET A 1 99 ? -15.728 -2.590 3.321 1.00 87.25 99 MET A CA 1
ATOM 795 C C . MET A 1 99 ? -16.329 -1.739 4.448 1.00 87.25 99 MET A C 1
ATOM 797 O O . MET A 1 99 ? -15.846 -1.765 5.580 1.00 87.25 99 MET A O 1
ATOM 801 N N . LEU A 1 100 ? -17.418 -1.028 4.149 1.00 87.06 100 LEU A N 1
ATOM 802 C CA . LEU A 1 100 ? -18.095 -0.136 5.090 1.00 87.06 100 LEU A CA 1
ATOM 803 C C . LEU A 1 100 ? -18.704 -0.916 6.266 1.00 87.06 100 LEU A C 1
ATOM 805 O O . LEU A 1 100 ? -18.604 -0.486 7.415 1.00 87.06 100 LEU A O 1
ATOM 809 N N . SER A 1 101 ? -19.251 -2.106 5.999 1.00 85.75 101 SER A N 1
ATOM 810 C CA . SER A 1 101 ? -19.748 -3.011 7.039 1.00 85.75 101 SER A CA 1
ATOM 811 C C . SER A 1 101 ? -18.631 -3.514 7.958 1.00 85.75 101 SER A C 1
ATOM 813 O O . SER A 1 101 ? -18.824 -3.546 9.170 1.00 85.75 101 SER A O 1
ATOM 815 N N . GLY A 1 102 ? -17.448 -3.826 7.413 1.00 82.94 102 GLY A N 1
ATOM 816 C CA . GLY A 1 102 ? -16.279 -4.234 8.195 1.00 82.94 102 G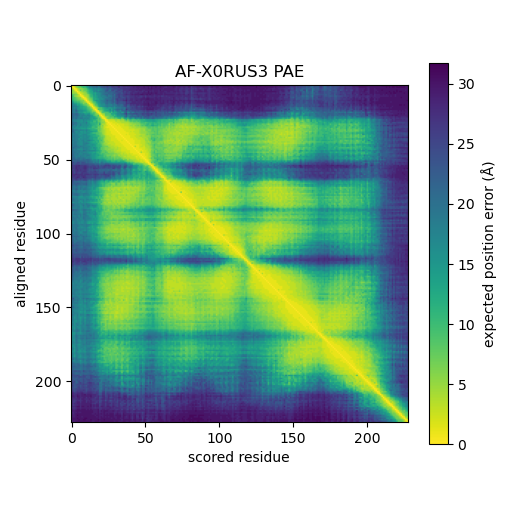LY A CA 1
ATOM 817 C C . GLY A 1 102 ? -15.779 -3.121 9.118 1.00 82.94 102 GLY A C 1
ATOM 818 O O . GLY A 1 102 ? -15.543 -3.367 10.300 1.00 82.94 102 GLY A O 1
ATOM 819 N N . MET A 1 103 ? -15.714 -1.880 8.617 1.00 81.88 103 MET A N 1
ATOM 820 C CA . MET A 1 103 ? -15.370 -0.703 9.433 1.00 81.88 103 MET A CA 1
ATOM 821 C C . MET A 1 103 ? -16.395 -0.446 10.540 1.00 81.88 103 MET A C 1
ATOM 823 O O . MET A 1 103 ? -16.026 -0.147 11.674 1.00 81.88 103 MET A O 1
ATOM 827 N N . PHE A 1 104 ? -17.686 -0.566 10.227 1.00 83.06 104 PHE A N 1
ATOM 828 C CA . PHE A 1 104 ? -18.740 -0.358 11.214 1.00 83.06 104 PHE A CA 1
ATOM 829 C C . PHE A 1 104 ? -18.725 -1.445 12.293 1.00 83.06 104 PHE A C 1
ATOM 831 O O . PHE A 1 104 ? -18.880 -1.148 13.475 1.00 83.06 104 PHE A O 1
ATOM 838 N N . LEU A 1 105 ? -18.467 -2.696 11.911 1.00 80.12 105 LEU A N 1
ATOM 839 C CA . LEU A 1 105 ? -18.346 -3.807 12.851 1.00 80.12 105 LEU A CA 1
ATOM 840 C C . LEU A 1 105 ? -17.156 -3.604 13.805 1.00 80.12 105 LEU A C 1
ATOM 842 O O . LEU A 1 105 ? -17.305 -3.822 15.006 1.00 80.12 105 LEU A O 1
ATOM 846 N N . ALA A 1 106 ? -16.029 -3.086 13.303 1.00 75.81 106 ALA A N 1
ATOM 847 C CA . ALA A 1 106 ? -14.879 -2.712 14.129 1.00 75.81 106 ALA A CA 1
ATOM 848 C C . ALA A 1 106 ? -15.187 -1.574 15.125 1.00 75.81 106 ALA A C 1
ATOM 850 O O . ALA A 1 106 ? -14.648 -1.565 16.227 1.00 75.81 106 ALA A O 1
ATOM 851 N N . MET A 1 107 ? -16.084 -0.641 14.781 1.00 76.00 107 MET A N 1
ATOM 852 C CA . MET A 1 107 ? -16.554 0.406 15.705 1.00 76.00 107 MET A CA 1
ATOM 853 C C . MET A 1 107 ? -17.494 -0.149 16.787 1.00 76.00 107 MET A C 1
ATOM 855 O O . MET A 1 107 ? -17.478 0.305 17.929 1.00 76.00 107 MET A O 1
ATOM 859 N N . VAL A 1 108 ? -18.347 -1.107 16.424 1.00 73.44 108 VAL A N 1
ATOM 860 C CA . VAL A 1 108 ? -19.382 -1.663 17.308 1.00 73.44 108 VAL A CA 1
ATOM 861 C C . VAL A 1 108 ? -18.796 -2.620 18.350 1.00 73.44 108 VAL A C 1
ATOM 863 O O . VAL A 1 108 ? -19.325 -2.724 19.454 1.00 73.44 108 VAL A O 1
ATOM 866 N N . GLU A 1 109 ? -17.691 -3.291 18.045 1.00 72.38 109 GLU A N 1
ATOM 867 C CA . GLU A 1 109 ? -17.043 -4.230 18.962 1.00 72.38 109 GLU A CA 1
ATOM 868 C C . GLU A 1 109 ? -16.632 -3.627 20.328 1.00 72.38 109 GLU A C 1
ATOM 870 O O . GLU A 1 109 ? -17.080 -4.175 21.341 1.00 72.38 109 GLU A O 1
ATOM 875 N N . PRO A 1 110 ? -15.858 -2.521 20.426 1.00 66.38 110 PRO A N 1
ATOM 876 C CA . PRO A 1 110 ? -15.507 -1.930 21.724 1.00 66.38 110 PRO A CA 1
ATOM 877 C C . PRO A 1 110 ? -16.751 -1.486 22.506 1.00 66.38 110 PRO A C 1
ATOM 879 O O . PRO A 1 110 ? -16.804 -1.611 23.728 1.00 66.38 110 PRO A O 1
ATOM 882 N N . ILE A 1 111 ? -17.809 -1.074 21.799 1.00 69.19 111 ILE A N 1
ATOM 883 C CA . ILE A 1 111 ? -19.093 -0.701 22.402 1.00 69.19 111 ILE A CA 1
ATOM 884 C C . ILE A 1 111 ? -19.791 -1.930 23.009 1.00 69.19 111 ILE A C 1
ATOM 886 O O . ILE A 1 111 ? -20.260 -1.872 24.147 1.00 69.19 111 ILE A O 1
ATOM 890 N N . ILE A 1 112 ? -19.836 -3.065 22.300 1.00 67.44 112 ILE A N 1
ATOM 891 C CA . ILE A 1 112 ? -20.412 -4.321 22.815 1.00 67.44 112 ILE A CA 1
ATOM 892 C C . ILE A 1 112 ? -19.595 -4.851 24.001 1.00 67.44 112 ILE A C 1
ATOM 894 O O . ILE A 1 112 ? -20.175 -5.298 24.996 1.00 67.44 112 ILE A O 1
ATOM 898 N N . ALA A 1 113 ? -18.265 -4.781 23.925 1.00 66.62 113 ALA A N 1
ATOM 899 C CA . ALA A 1 113 ? -17.380 -5.208 25.004 1.00 66.62 113 ALA A CA 1
ATOM 900 C C . ALA A 1 113 ? -17.588 -4.368 26.278 1.00 66.62 113 ALA A C 1
ATOM 902 O O . ALA A 1 113 ? -17.714 -4.926 27.372 1.00 66.62 113 ALA A O 1
ATOM 903 N N . ALA A 1 114 ? -17.723 -3.047 26.143 1.00 65.25 114 ALA A N 1
ATOM 904 C CA . ALA A 1 114 ? -17.991 -2.150 27.264 1.00 65.25 114 ALA A CA 1
ATOM 905 C C . ALA A 1 114 ? -19.381 -2.360 27.895 1.00 65.25 114 ALA A C 1
ATOM 907 O O . ALA A 1 114 ? -19.529 -2.321 29.122 1.00 65.25 114 ALA A O 1
ATOM 908 N N . ILE A 1 115 ? -20.395 -2.659 27.073 1.00 65.69 115 ILE A N 1
ATOM 909 C CA . ILE A 1 115 ? -21.742 -3.032 27.535 1.00 65.69 115 ILE A CA 1
ATOM 910 C C . ILE A 1 115 ? -21.703 -4.327 28.349 1.00 65.69 115 ILE A C 1
ATOM 912 O O . ILE A 1 115 ? -22.297 -4.397 29.428 1.00 65.69 115 ILE A O 1
ATOM 916 N N . ALA A 1 116 ? -20.984 -5.342 27.863 1.00 65.50 116 ALA A N 1
ATOM 917 C CA . ALA A 1 116 ? -20.824 -6.616 28.561 1.00 65.50 116 ALA A CA 1
ATOM 918 C C . ALA A 1 116 ? -20.040 -6.466 29.880 1.00 65.50 116 ALA A C 1
ATOM 920 O O . ALA A 1 116 ? -20.338 -7.160 30.855 1.00 65.50 116 ALA A O 1
ATOM 921 N N . GLY A 1 117 ? -19.089 -5.527 29.934 1.00 63.25 117 GLY A N 1
ATOM 922 C CA . GLY A 1 117 ? -18.313 -5.178 31.127 1.00 63.25 117 GLY A CA 1
ATOM 923 C C . GLY A 1 117 ? -19.034 -4.287 32.148 1.00 63.25 117 GLY A C 1
ATOM 924 O O . GLY A 1 117 ? -18.472 -4.029 33.208 1.00 63.25 117 GLY A O 1
ATOM 925 N N . LYS A 1 118 ? -20.266 -3.826 31.870 1.00 54.53 118 LYS A N 1
ATOM 926 C CA . LYS A 1 118 ? -21.066 -2.916 32.724 1.00 54.53 118 LYS A CA 1
ATOM 927 C C . LYS A 1 118 ? -20.399 -1.570 33.075 1.00 54.53 118 LYS A C 1
ATOM 929 O O . LYS A 1 118 ? -20.800 -0.931 34.047 1.00 54.53 118 LYS A O 1
ATOM 934 N N . HIS A 1 119 ? -19.456 -1.090 32.267 1.00 55.97 119 HIS A N 1
ATOM 935 C CA . HIS A 1 119 ? -18.856 0.239 32.418 1.00 55.97 119 HIS A CA 1
ATOM 936 C C . HIS A 1 119 ? -19.162 1.082 31.179 1.00 55.97 119 HIS A C 1
ATOM 938 O O . HIS A 1 119 ? -18.422 1.081 30.204 1.00 55.97 119 HIS A O 1
ATOM 944 N N . PHE A 1 120 ? -20.296 1.786 31.208 1.00 56.12 120 PHE A N 1
ATOM 945 C CA . PHE A 1 120 ? -20.695 2.699 30.138 1.00 56.12 120 PHE A CA 1
ATOM 946 C C . PHE A 1 120 ? -20.223 4.118 30.482 1.00 56.12 120 PHE A C 1
ATOM 948 O O . PHE A 1 120 ? -20.904 4.870 31.178 1.00 56.12 120 PHE A O 1
ATOM 955 N N . THR A 1 121 ? -19.027 4.471 30.025 1.00 61.09 121 THR A N 1
ATOM 956 C CA . THR A 1 121 ? -18.442 5.816 30.138 1.00 61.09 121 THR A CA 1
ATOM 957 C C . THR A 1 121 ? -18.276 6.442 28.751 1.00 61.09 121 THR A C 1
ATOM 959 O O . THR A 1 121 ? -18.264 5.747 27.739 1.00 61.09 121 THR A O 1
ATOM 962 N N . ILE A 1 122 ? -18.138 7.773 28.685 1.00 67.69 122 ILE A N 1
ATOM 963 C CA . ILE A 1 122 ? -17.841 8.521 27.439 1.00 67.69 122 ILE A CA 1
ATOM 964 C C . ILE A 1 122 ? -16.581 7.972 26.738 1.00 67.69 122 ILE A C 1
ATOM 966 O O . ILE A 1 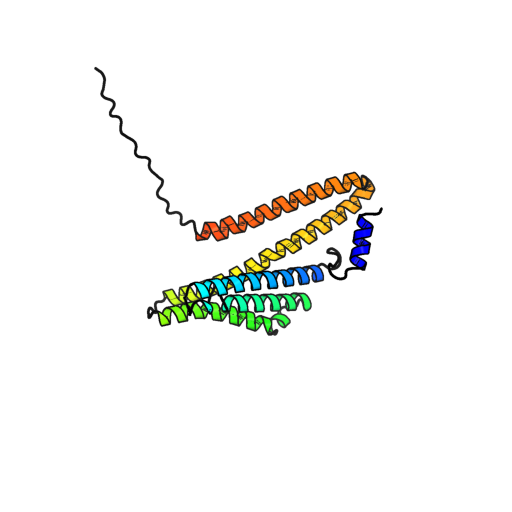122 ? -16.461 8.039 25.517 1.00 67.69 122 ILE A O 1
ATOM 970 N N . GLU A 1 123 ? -15.685 7.366 27.513 1.00 69.00 123 GLU A N 1
ATOM 971 C CA . GLU A 1 123 ? -14.480 6.665 27.070 1.00 69.00 123 GLU A CA 1
ATOM 972 C C . GLU A 1 123 ? -14.765 5.589 26.007 1.00 69.00 123 GLU A C 1
ATOM 974 O O . GLU A 1 123 ? -14.048 5.515 25.016 1.00 69.00 123 GLU A O 1
ATOM 979 N N . VAL A 1 124 ? -15.894 4.879 26.106 1.00 70.56 124 VAL A N 1
ATOM 980 C CA . VAL A 1 124 ? -16.321 3.834 25.153 1.00 70.56 124 VAL A CA 1
ATOM 981 C C . VAL A 1 124 ? -16.604 4.398 23.756 1.00 70.56 124 VAL A C 1
ATOM 983 O O . VAL A 1 124 ? -16.323 3.763 22.740 1.00 70.56 124 VAL A O 1
ATOM 986 N N . ILE A 1 125 ? -17.156 5.613 23.683 1.00 73.00 125 ILE A N 1
ATOM 987 C CA . ILE A 1 125 ? -17.395 6.295 22.402 1.00 73.00 125 ILE A CA 1
ATOM 988 C C . ILE A 1 125 ? -16.051 6.694 21.780 1.00 73.00 125 ILE A C 1
ATOM 990 O O . ILE A 1 125 ? -15.862 6.545 20.572 1.00 73.00 125 ILE A O 1
ATOM 994 N N . GLY A 1 126 ? -15.106 7.155 22.607 1.00 75.50 126 GLY A N 1
ATOM 995 C CA . GLY A 1 126 ? -13.735 7.444 22.186 1.00 75.50 126 GLY A CA 1
ATOM 996 C C . GLY A 1 126 ? -13.011 6.203 21.658 1.00 75.50 126 GLY A C 1
ATOM 997 O O . GLY A 1 126 ? -12.385 6.268 20.601 1.00 75.50 126 GLY A O 1
ATOM 998 N N . GLU A 1 127 ? -13.160 5.065 22.334 1.00 74.12 127 GLU A N 1
ATOM 999 C CA . GLU A 1 127 ? -12.610 3.774 21.904 1.00 74.12 127 GLU A CA 1
ATOM 1000 C C . GLU A 1 127 ? -13.217 3.296 20.580 1.00 74.12 127 GLU A C 1
ATOM 1002 O O . GLU A 1 127 ? -12.475 2.883 19.690 1.00 74.12 127 GLU A O 1
ATOM 1007 N N . GLY A 1 128 ? -14.537 3.417 20.394 1.00 76.06 128 GLY A N 1
ATOM 1008 C CA . GLY A 1 128 ? -15.204 3.075 19.132 1.00 76.06 128 GLY A CA 1
ATOM 1009 C C . GLY A 1 128 ? -14.712 3.904 17.945 1.00 76.06 128 GLY A C 1
ATOM 1010 O O . GLY A 1 128 ? -14.381 3.356 16.892 1.00 76.06 128 GLY A O 1
ATOM 1011 N N . VAL A 1 129 ? -14.602 5.225 18.114 1.00 78.25 129 VAL A N 1
ATOM 1012 C CA . VAL A 1 129 ? -14.058 6.116 17.073 1.00 78.25 129 VAL A CA 1
ATOM 1013 C C . 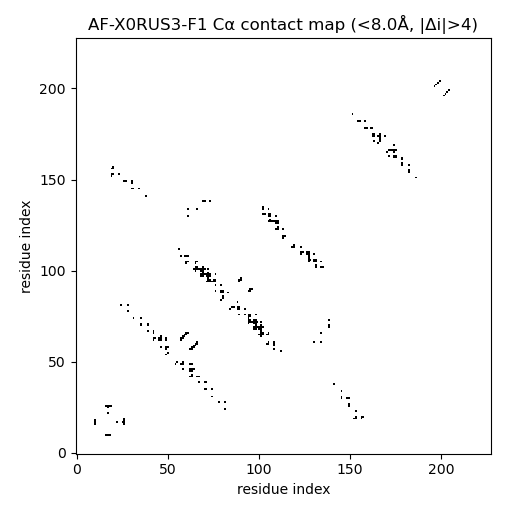VAL A 1 129 ? -12.577 5.821 16.815 1.00 78.25 129 VAL A C 1
ATOM 1015 O O . VAL A 1 129 ? -12.146 5.799 15.659 1.00 78.25 129 VAL A O 1
ATOM 1018 N N . GLY A 1 130 ? -11.807 5.546 17.871 1.00 77.12 130 GLY A N 1
ATOM 1019 C CA . GLY A 1 130 ? -10.410 5.129 17.772 1.00 77.12 130 GLY A CA 1
ATOM 1020 C C . GLY A 1 130 ? -10.245 3.840 16.967 1.00 77.12 130 GLY A C 1
ATOM 1021 O O . GLY A 1 130 ? -9.419 3.799 16.055 1.00 77.12 130 GLY A O 1
ATOM 1022 N N . ALA A 1 131 ? -11.073 2.828 17.232 1.00 75.88 131 ALA A N 1
ATOM 1023 C CA . ALA A 1 131 ? -11.070 1.555 16.513 1.00 75.88 131 ALA A CA 1
ATOM 1024 C C . ALA A 1 131 ? -11.409 1.728 15.024 1.00 75.88 131 ALA A C 1
ATOM 1026 O O . ALA A 1 131 ? -10.764 1.122 14.165 1.00 75.88 131 ALA A O 1
ATOM 1027 N N . LEU A 1 132 ? -12.368 2.601 14.699 1.00 81.38 132 LEU A N 1
ATOM 1028 C CA . LEU A 1 132 ? -12.727 2.919 13.314 1.00 81.38 132 LEU A CA 1
ATOM 1029 C C . LEU A 1 132 ? -11.539 3.560 12.574 1.00 81.38 132 LEU A C 1
ATOM 1031 O O . LEU A 1 132 ? -11.169 3.113 11.485 1.00 81.38 132 LEU A O 1
ATOM 1035 N N . LEU A 1 133 ? -10.901 4.565 13.183 1.00 78.44 133 LEU A N 1
ATOM 1036 C CA . LEU A 1 133 ? -9.747 5.249 12.595 1.00 78.44 133 LEU A CA 1
ATOM 1037 C C . LEU A 1 133 ? -8.555 4.299 12.437 1.00 78.44 133 LEU A C 1
ATOM 1039 O O . LEU A 1 133 ? -7.944 4.272 11.368 1.00 78.44 133 LEU A O 1
ATOM 1043 N N . MET A 1 134 ? -8.252 3.490 13.457 1.00 77.38 134 MET A N 1
ATOM 1044 C CA . MET A 1 134 ? -7.185 2.488 13.379 1.00 77.38 134 MET A CA 1
ATOM 1045 C C . MET A 1 134 ? -7.446 1.490 12.257 1.00 77.38 134 MET A C 1
ATOM 1047 O O . MET A 1 134 ? -6.574 1.312 11.415 1.00 77.38 134 MET A O 1
ATOM 1051 N N . THR A 1 135 ? -8.654 0.926 12.177 1.00 79.44 135 THR A N 1
ATOM 1052 C CA . THR A 1 135 ? -9.025 -0.015 11.109 1.00 79.44 135 THR A CA 1
ATOM 1053 C C . THR A 1 135 ? -8.830 0.626 9.736 1.00 79.44 135 THR A C 1
ATOM 1055 O O . THR A 1 135 ? -8.205 0.033 8.857 1.00 79.44 135 THR A O 1
ATOM 1058 N N . PHE A 1 136 ? -9.289 1.870 9.557 1.00 80.56 136 PHE A N 1
ATOM 1059 C CA . PHE A 1 136 ? -9.120 2.604 8.306 1.00 80.56 136 PHE A CA 1
ATOM 1060 C C . PHE A 1 136 ? -7.643 2.772 7.921 1.00 80.56 136 PHE A C 1
ATOM 1062 O O . PHE A 1 136 ? -7.242 2.393 6.815 1.00 80.56 136 PHE A O 1
ATOM 1069 N N . VAL A 1 137 ? -6.833 3.300 8.844 1.00 78.75 137 VAL A N 1
ATOM 1070 C CA . VAL A 1 137 ? -5.404 3.563 8.629 1.00 78.75 137 VAL A CA 1
ATOM 1071 C C . VAL A 1 137 ? -4.633 2.269 8.398 1.00 78.75 137 VAL A C 1
ATOM 1073 O O . VAL A 1 137 ? -3.833 2.218 7.468 1.00 78.75 137 VAL A O 1
ATOM 1076 N N . GLU A 1 138 ? -4.894 1.218 9.173 1.00 77.12 138 GLU A N 1
ATOM 1077 C CA . GLU A 1 138 ? -4.208 -0.068 9.042 1.00 77.12 138 GLU A CA 1
ATOM 1078 C C . GLU A 1 138 ? -4.528 -0.750 7.707 1.00 77.12 138 GLU A C 1
ATOM 1080 O O . GLU A 1 138 ? -3.618 -1.257 7.052 1.00 77.1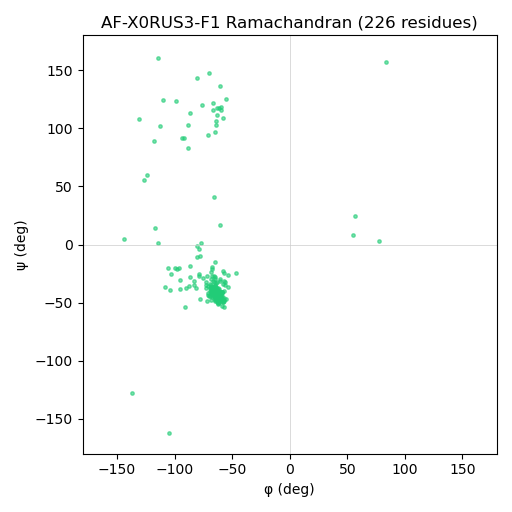2 138 GLU A O 1
ATOM 1085 N N . GLY A 1 139 ? -5.774 -0.715 7.218 1.00 75.81 139 GLY A N 1
ATOM 1086 C CA . GLY A 1 139 ? -6.064 -1.254 5.880 1.00 75.81 139 GLY A CA 1
ATOM 1087 C C . GLY A 1 139 ? -5.402 -0.469 4.753 1.00 75.81 139 GLY A C 1
ATOM 1088 O O . GLY A 1 139 ? -4.902 -1.076 3.804 1.00 75.81 139 GLY A O 1
ATOM 1089 N N . LEU A 1 140 ? -5.342 0.862 4.862 1.00 76.19 140 LEU A N 1
ATOM 1090 C CA . LEU A 1 140 ? -4.602 1.678 3.897 1.00 76.19 140 LEU A CA 1
ATOM 1091 C C . LEU A 1 140 ? -3.095 1.414 3.974 1.00 76.19 140 LEU A C 1
ATOM 1093 O O . LEU A 1 140 ? -2.450 1.283 2.936 1.00 76.19 140 LEU A O 1
ATOM 1097 N N . ALA A 1 141 ? -2.530 1.302 5.176 1.00 76.12 141 ALA A N 1
ATOM 1098 C CA . ALA A 1 141 ? -1.121 0.983 5.385 1.00 76.12 141 ALA A CA 1
ATOM 1099 C C . ALA A 1 141 ? -0.769 -0.390 4.795 1.00 76.12 141 ALA A C 1
ATOM 1101 O O . ALA A 1 141 ? 0.230 -0.507 4.079 1.00 76.12 141 ALA A O 1
ATOM 1102 N N . ASN A 1 142 ? -1.634 -1.389 4.999 1.00 76.44 142 ASN A N 1
ATOM 1103 C CA . ASN A 1 142 ? -1.509 -2.707 4.384 1.00 76.44 142 ASN A CA 1
ATOM 1104 C C . ASN A 1 142 ? -1.488 -2.591 2.857 1.00 76.44 142 ASN A C 1
ATOM 1106 O O . ASN A 1 142 ? -0.557 -3.084 2.229 1.00 76.44 142 ASN A O 1
ATOM 1110 N N . LEU A 1 143 ? -2.431 -1.863 2.252 1.00 75.19 143 LEU A N 1
ATOM 1111 C CA . LEU A 1 143 ? -2.461 -1.643 0.802 1.00 75.19 143 LEU A CA 1
ATOM 1112 C C . LEU A 1 143 ? -1.191 -0.941 0.282 1.00 75.19 143 LEU A C 1
ATOM 1114 O O . LEU A 1 143 ? -0.589 -1.380 -0.703 1.00 75.19 143 LEU A O 1
ATOM 1118 N N . PHE A 1 144 ? -0.745 0.124 0.952 1.00 76.75 144 PHE A N 1
ATOM 1119 C CA . PHE A 1 144 ? 0.471 0.854 0.581 1.00 76.75 144 PHE A CA 1
ATOM 1120 C C . PHE A 1 144 ? 1.748 0.026 0.748 1.00 76.75 144 PHE A C 1
ATOM 1122 O O . PHE A 1 144 ? 2.719 0.254 0.021 1.00 76.75 144 PHE A O 1
ATOM 1129 N N . SER A 1 145 ? 1.758 -0.945 1.662 1.00 75.00 145 SER A N 1
ATOM 1130 C CA . SER A 1 145 ? 2.874 -1.878 1.816 1.00 75.00 145 SER A CA 1
ATOM 1131 C C . SER A 1 145 ? 3.135 -2.655 0.521 1.00 75.00 145 SER A C 1
ATOM 1133 O O . SER A 1 145 ? 4.275 -2.714 0.063 1.00 75.00 145 SER A O 1
ATOM 1135 N N . PHE A 1 146 ? 2.086 -3.150 -0.142 1.00 74.44 146 PHE A N 1
ATOM 1136 C CA . PHE A 1 146 ? 2.220 -3.952 -1.366 1.00 74.44 146 PHE A CA 1
ATOM 1137 C C . PHE A 1 146 ? 2.478 -3.125 -2.629 1.00 74.44 146 PHE A C 1
ATOM 1139 O O . PHE A 1 146 ? 3.137 -3.608 -3.552 1.00 74.44 146 PHE A O 1
ATOM 1146 N N . LEU A 1 147 ? 2.058 -1.854 -2.664 1.00 76.44 147 LEU A N 1
ATOM 1147 C CA . LEU A 1 147 ? 2.411 -0.933 -3.756 1.00 76.44 147 LEU A CA 1
ATOM 1148 C C . LEU A 1 147 ? 3.930 -0.779 -3.932 1.00 76.44 147 LEU A C 1
ATOM 1150 O O . LEU A 1 147 ? 4.401 -0.510 -5.036 1.00 76.44 147 LEU A O 1
ATOM 1154 N N . ARG A 1 148 ? 4.708 -1.022 -2.872 1.00 77.19 148 ARG A N 1
ATOM 1155 C CA . ARG A 1 148 ? 6.173 -1.078 -2.919 1.00 77.19 148 ARG A CA 1
ATOM 1156 C C . ARG A 1 148 ? 6.697 -2.144 -3.883 1.00 77.19 148 ARG A C 1
ATOM 1158 O O . ARG A 1 148 ? 7.636 -1.881 -4.623 1.00 77.19 148 ARG A O 1
ATOM 1165 N N . ILE A 1 149 ? 6.076 -3.323 -3.905 1.00 77.25 149 ILE A N 1
ATOM 1166 C CA . ILE A 1 149 ? 6.470 -4.429 -4.789 1.00 77.25 149 ILE A CA 1
ATOM 1167 C C . ILE A 1 149 ? 6.237 -4.030 -6.252 1.00 77.25 149 ILE A C 1
ATOM 1169 O O . ILE A 1 149 ? 7.098 -4.255 -7.100 1.00 77.25 149 ILE A O 1
ATOM 1173 N N . VAL A 1 150 ? 5.112 -3.361 -6.536 1.00 78.00 150 VAL A N 1
ATOM 1174 C CA . VAL A 1 150 ? 4.809 -2.814 -7.871 1.00 78.00 150 VAL A CA 1
ATOM 1175 C C . VAL A 1 150 ? 5.836 -1.752 -8.271 1.00 78.00 150 VAL A C 1
ATOM 1177 O O . VAL A 1 150 ? 6.340 -1.778 -9.392 1.00 78.00 150 VAL A O 1
ATOM 1180 N N . ALA A 1 151 ? 6.175 -0.840 -7.355 1.00 78.69 151 ALA A N 1
ATOM 1181 C CA . ALA A 1 151 ? 7.160 0.208 -7.600 1.00 78.69 151 ALA A CA 1
ATOM 1182 C C . ALA A 1 151 ? 8.555 -0.366 -7.904 1.00 78.69 151 ALA A C 1
ATOM 1184 O O . ALA A 1 151 ? 9.202 0.098 -8.842 1.00 78.69 151 ALA A O 1
ATOM 1185 N N . PHE A 1 152 ? 8.995 -1.399 -7.177 1.00 76.69 152 PHE A N 1
ATOM 1186 C CA . PHE A 1 152 ? 10.261 -2.082 -7.460 1.00 76.69 152 PHE A CA 1
ATOM 1187 C C . PHE A 1 152 ? 10.250 -2.793 -8.808 1.00 76.69 152 PHE A C 1
ATOM 1189 O O . PHE A 1 152 ? 11.178 -2.606 -9.590 1.00 76.69 152 PHE A O 1
ATOM 1196 N N . ALA A 1 153 ? 9.183 -3.527 -9.128 1.00 79.88 153 ALA A N 1
ATOM 1197 C CA . ALA A 1 153 ? 9.065 -4.194 -10.421 1.00 79.88 153 ALA A CA 1
ATOM 1198 C C . ALA A 1 153 ? 9.112 -3.194 -11.593 1.00 79.88 153 ALA A C 1
ATOM 1200 O O . ALA A 1 153 ? 9.816 -3.425 -12.576 1.00 79.88 153 ALA A O 1
ATOM 1201 N N . LEU A 1 154 ? 8.418 -2.055 -11.476 1.00 80.88 154 LEU A N 1
ATOM 1202 C CA . LEU A 1 154 ? 8.423 -1.008 -12.501 1.00 80.88 154 LEU A CA 1
ATOM 1203 C C . LEU A 1 154 ? 9.786 -0.313 -12.616 1.00 80.88 154 LEU A C 1
ATOM 1205 O O . LEU A 1 154 ? 10.253 -0.063 -13.730 1.00 80.88 154 LEU A O 1
ATOM 1209 N N . ALA A 1 155 ? 10.430 -0.006 -11.487 1.00 82.31 155 ALA A N 1
ATOM 1210 C CA . ALA A 1 155 ? 11.755 0.605 -11.468 1.00 82.31 155 ALA A CA 1
ATOM 1211 C C . ALA A 1 155 ? 12.787 -0.317 -12.125 1.00 82.31 155 ALA A C 1
ATOM 1213 O O . ALA A 1 155 ? 13.491 0.113 -13.038 1.00 82.31 155 ALA A O 1
ATOM 1214 N N . HIS A 1 156 ? 12.813 -1.592 -11.731 1.00 80.44 156 HIS A N 1
ATOM 1215 C CA . HIS A 1 156 ? 13.704 -2.597 -12.299 1.00 80.44 156 HIS A CA 1
ATOM 1216 C C . HIS A 1 156 ? 13.490 -2.754 -13.810 1.00 80.44 156 HIS A C 1
ATOM 1218 O O . HIS A 1 156 ? 14.445 -2.716 -14.584 1.00 80.44 156 HIS A O 1
ATOM 1224 N N . ALA A 1 157 ? 12.234 -2.842 -14.253 1.00 82.69 157 ALA A N 1
ATOM 1225 C CA . ALA A 1 157 ? 11.904 -2.956 -15.670 1.00 82.69 157 ALA A CA 1
ATOM 1226 C C . ALA A 1 157 ? 12.307 -1.704 -16.478 1.00 82.69 157 ALA A C 1
ATOM 1228 O O . ALA A 1 157 ? 12.809 -1.812 -17.599 1.00 82.69 157 ALA A O 1
ATOM 1229 N N . SER A 1 158 ? 12.156 -0.514 -15.890 1.00 83.19 158 SER A N 1
ATOM 1230 C CA . SER A 1 158 ? 12.584 0.753 -16.501 1.00 83.19 158 SER A CA 1
ATOM 1231 C C . SER A 1 158 ? 14.111 0.848 -16.611 1.00 83.19 158 SER A C 1
ATOM 1233 O O . SER A 1 158 ? 14.638 1.251 -17.649 1.00 83.19 158 SER A O 1
ATOM 1235 N N . LEU A 1 159 ? 14.830 0.427 -15.565 1.00 83.12 159 LEU A N 1
ATOM 1236 C CA . LEU A 1 159 ? 16.291 0.336 -15.540 1.00 83.12 159 LEU A CA 1
ATOM 1237 C C . LEU A 1 159 ? 16.799 -0.677 -16.576 1.00 83.12 159 LEU A C 1
ATOM 1239 O O . LEU A 1 159 ? 17.716 -0.362 -17.329 1.00 83.12 159 LEU A O 1
ATOM 1243 N N . ALA A 1 160 ? 16.163 -1.842 -16.710 1.00 79.50 160 ALA A N 1
ATOM 1244 C CA . ALA A 1 160 ? 16.494 -2.817 -17.750 1.00 79.50 160 ALA A CA 1
ATOM 1245 C C . ALA A 1 160 ? 16.317 -2.240 -19.170 1.00 79.50 160 ALA A C 1
ATOM 1247 O O . ALA A 1 160 ? 17.184 -2.420 -20.030 1.00 79.50 160 ALA A O 1
ATOM 1248 N N . GLY A 1 161 ? 15.247 -1.470 -19.403 1.00 82.31 161 GLY A N 1
ATOM 1249 C CA . GLY A 1 161 ? 15.053 -0.728 -20.653 1.00 82.31 161 GLY A CA 1
ATOM 1250 C C . GLY A 1 161 ? 16.172 0.286 -20.923 1.00 82.31 161 GLY A C 1
ATOM 1251 O O . GLY A 1 161 ? 16.690 0.364 -22.040 1.00 82.31 161 GLY A O 1
ATOM 1252 N N . ALA A 1 162 ? 16.611 1.013 -19.894 1.00 84.12 162 ALA A N 1
ATOM 1253 C CA . ALA A 1 162 ? 17.747 1.927 -19.993 1.00 84.12 162 ALA A CA 1
ATOM 1254 C C . ALA A 1 162 ? 19.081 1.188 -20.239 1.00 84.12 162 ALA A C 1
ATOM 1256 O O . ALA A 1 162 ? 19.911 1.666 -21.014 1.00 84.12 162 ALA A O 1
ATOM 1257 N N . ALA A 1 163 ? 19.282 0.001 -19.647 1.00 83.06 163 ALA A N 1
ATOM 1258 C CA . ALA A 1 163 ? 20.471 -0.831 -19.871 1.00 83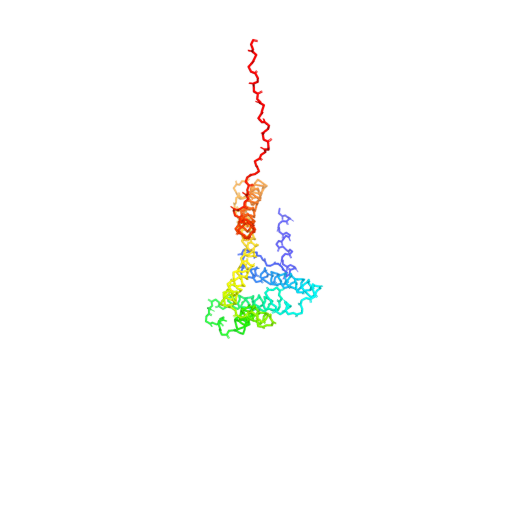.06 163 ALA A CA 1
ATOM 1259 C C . ALA A 1 163 ? 20.588 -1.263 -21.336 1.00 83.06 163 ALA A C 1
ATOM 1261 O O . ALA A 1 163 ? 21.688 -1.281 -21.898 1.00 83.06 163 ALA A O 1
ATOM 1262 N N . HIS A 1 164 ? 19.450 -1.598 -21.953 1.00 81.38 164 HIS A N 1
ATOM 1263 C CA . HIS A 1 164 ? 19.384 -1.969 -23.361 1.00 81.38 164 HIS A CA 1
ATOM 1264 C C . HIS A 1 164 ? 19.773 -0.795 -24.263 1.00 81.38 164 HIS A C 1
ATOM 1266 O O . HIS A 1 164 ? 20.630 -0.955 -25.131 1.00 81.38 164 HIS A O 1
ATOM 1272 N N . GLN A 1 165 ? 19.233 0.400 -24.012 1.00 85.50 165 GLN A N 1
ATOM 1273 C CA . GLN A 1 165 ? 19.609 1.596 -24.775 1.00 85.50 165 GLN A CA 1
ATOM 1274 C C . GLN A 1 165 ? 21.104 1.916 -24.628 1.00 85.50 165 GLN A C 1
ATOM 1276 O O . GLN A 1 165 ? 21.774 2.208 -25.616 1.00 85.50 165 GLN A O 1
ATOM 1281 N N . LEU A 1 166 ? 21.657 1.778 -23.419 1.00 83.88 166 LEU A N 1
ATOM 1282 C CA . LEU A 1 166 ? 23.079 2.010 -23.155 1.00 83.88 166 LEU A CA 1
ATOM 1283 C C . LEU A 1 166 ? 23.993 0.955 -23.806 1.00 83.88 166 LEU A C 1
ATOM 1285 O O . LEU A 1 166 ? 25.125 1.266 -24.185 1.00 83.88 166 LEU A O 1
ATOM 1289 N N . SER A 1 167 ? 23.503 -0.277 -23.981 1.00 83.94 167 SER A N 1
ATOM 1290 C CA . SER A 1 167 ? 24.264 -1.360 -24.620 1.00 83.94 167 SER A CA 1
ATOM 1291 C C . SER A 1 167 ? 24.662 -1.042 -26.063 1.00 83.94 167 SER A C 1
ATOM 1293 O O . SER A 1 167 ? 25.730 -1.469 -26.501 1.00 83.94 167 SER A O 1
ATOM 1295 N N . GLY A 1 168 ? 23.862 -0.230 -26.765 1.00 82.44 168 GLY A N 1
ATOM 1296 C CA . GLY A 1 168 ? 24.168 0.244 -28.116 1.00 82.44 168 GLY A CA 1
ATOM 1297 C C . GLY A 1 168 ? 25.363 1.201 -28.186 1.00 82.44 168 GLY A C 1
ATOM 1298 O O . GLY A 1 168 ? 25.971 1.330 -29.243 1.00 82.44 168 GLY A O 1
ATOM 1299 N N . PHE A 1 169 ? 25.731 1.838 -27.069 1.00 81.25 169 PHE A N 1
ATOM 1300 C CA . PHE A 1 169 ? 26.833 2.804 -27.003 1.00 81.25 169 PHE A CA 1
ATOM 1301 C C . PHE A 1 169 ? 28.102 2.234 -26.360 1.00 81.25 169 PHE A C 1
ATOM 1303 O O . PHE A 1 169 ? 29.204 2.538 -26.806 1.00 81.25 169 PHE A O 1
ATOM 1310 N N . MET A 1 170 ? 27.963 1.426 -25.303 1.00 80.62 170 MET A N 1
ATOM 1311 C CA . MET A 1 170 ? 29.089 0.964 -24.471 1.00 80.62 170 MET A CA 1
ATOM 1312 C C . MET A 1 170 ? 29.332 -0.552 -24.538 1.00 80.62 170 MET A C 1
ATOM 1314 O O . MET A 1 170 ? 30.234 -1.063 -23.874 1.00 80.62 170 MET A O 1
ATOM 1318 N N . GLY A 1 171 ? 28.541 -1.281 -25.330 1.00 82.94 171 GLY A N 1
ATOM 1319 C CA . GLY A 1 171 ? 28.551 -2.740 -25.381 1.00 82.94 171 GLY A CA 1
ATOM 1320 C C . GLY A 1 171 ? 27.691 -3.382 -24.287 1.00 82.94 171 GLY A C 1
ATOM 1321 O O . GLY A 1 171 ? 27.413 -2.793 -23.243 1.00 82.94 171 GLY A O 1
ATOM 1322 N N . THR A 1 172 ? 27.264 -4.623 -24.530 1.00 79.69 172 THR A N 1
ATOM 1323 C CA . THR A 1 172 ? 26.264 -5.333 -23.712 1.00 79.69 172 THR A CA 1
ATOM 1324 C C . THR A 1 172 ? 26.744 -5.673 -22.303 1.00 79.69 172 THR A C 1
ATOM 1326 O O . THR A 1 172 ? 25.984 -5.567 -21.348 1.00 79.69 172 THR A O 1
ATOM 1329 N N . ILE A 1 173 ? 28.002 -6.090 -22.148 1.00 83.06 173 ILE A N 1
ATOM 1330 C CA . ILE A 1 173 ? 28.517 -6.534 -20.845 1.00 83.06 173 ILE A CA 1
ATOM 1331 C C . ILE A 1 173 ? 28.708 -5.342 -19.886 1.00 83.06 173 ILE A C 1
ATOM 1333 O O . ILE A 1 173 ? 28.190 -5.408 -18.769 1.00 83.06 173 ILE A O 1
ATOM 1337 N N . PRO A 1 174 ? 29.364 -4.229 -20.283 1.00 85.19 174 PRO A N 1
ATOM 1338 C CA . PRO A 1 174 ? 29.523 -3.072 -19.401 1.00 85.19 174 PRO A CA 1
ATOM 1339 C C . PRO A 1 174 ? 28.193 -2.411 -19.021 1.00 85.19 174 PRO A C 1
ATOM 1341 O O . PRO A 1 174 ? 28.024 -2.005 -17.870 1.00 85.19 174 PRO A O 1
ATOM 1344 N N . SER A 1 175 ? 27.234 -2.332 -19.953 1.00 83.88 175 SER A N 1
ATOM 1345 C CA . SER A 1 175 ? 25.935 -1.703 -19.692 1.00 83.88 175 SER A CA 1
ATOM 1346 C C . SER A 1 175 ? 25.091 -2.495 -18.688 1.00 83.88 175 SER A C 1
ATOM 1348 O O . SER A 1 175 ? 24.462 -1.894 -17.817 1.00 83.88 175 SER A O 1
ATOM 1350 N N . LEU A 1 176 ? 25.118 -3.831 -18.758 1.00 82.25 176 LEU A N 1
ATOM 1351 C CA . LEU A 1 176 ? 24.413 -4.699 -17.811 1.00 82.25 176 LEU A CA 1
ATOM 1352 C C . LEU A 1 176 ? 25.000 -4.606 -16.401 1.00 82.25 176 LEU A C 1
ATOM 1354 O O . LEU A 1 176 ? 24.250 -4.494 -15.434 1.00 82.25 176 LEU A O 1
ATOM 1358 N N . ILE A 1 177 ? 26.330 -4.622 -16.275 1.00 86.25 177 ILE A N 1
ATOM 1359 C CA . ILE A 1 177 ? 27.001 -4.526 -14.970 1.00 86.25 177 ILE A CA 1
ATOM 1360 C C . ILE A 1 177 ? 26.681 -3.183 -14.308 1.00 86.25 177 ILE A C 1
ATOM 1362 O O . ILE A 1 177 ? 26.293 -3.148 -13.140 1.00 86.25 177 ILE A O 1
ATOM 1366 N N . LEU A 1 178 ? 26.797 -2.085 -15.061 1.00 86.06 178 LEU A N 1
ATOM 1367 C CA . LEU A 1 178 ? 26.527 -0.745 -14.549 1.00 86.06 178 LEU A CA 1
ATOM 1368 C C . LEU A 1 178 ? 25.066 -0.594 -14.112 1.00 86.06 178 LEU A C 1
ATOM 1370 O O . LEU A 1 178 ? 24.799 -0.102 -13.017 1.00 86.06 178 LEU A O 1
ATOM 1374 N N . MET A 1 179 ? 24.119 -1.040 -14.941 1.00 84.00 179 MET A N 1
ATOM 1375 C CA . MET A 1 179 ? 22.706 -0.842 -14.636 1.00 84.00 179 MET A CA 1
ATOM 1376 C C . MET A 1 179 ? 22.210 -1.740 -13.500 1.00 84.00 179 MET A C 1
ATOM 1378 O O . MET A 1 179 ? 21.424 -1.281 -12.675 1.00 84.00 179 MET A O 1
ATOM 1382 N N . ASN A 1 180 ? 22.713 -2.973 -13.390 1.00 85.75 180 ASN A N 1
ATOM 1383 C CA . ASN A 1 180 ? 22.397 -3.845 -12.256 1.00 85.75 180 ASN A CA 1
ATOM 1384 C C . ASN A 1 180 ? 22.946 -3.292 -10.935 1.00 85.75 180 ASN A C 1
ATOM 1386 O O . ASN A 1 180 ? 22.270 -3.376 -9.912 1.00 85.75 180 ASN A O 1
ATOM 1390 N N . LEU A 1 181 ? 24.137 -2.683 -10.946 1.00 87.31 181 LEU A N 1
ATOM 1391 C CA . LEU A 1 181 ? 24.694 -2.026 -9.760 1.00 87.31 181 LEU A CA 1
ATOM 1392 C C . LEU A 1 181 ? 23.819 -0.845 -9.309 1.00 87.31 181 LEU A C 1
ATOM 1394 O O . LEU A 1 181 ? 23.548 -0.681 -8.115 1.00 87.31 181 LEU A O 1
ATOM 1398 N N . ILE A 1 182 ? 23.348 -0.043 -10.268 1.00 85.38 182 ILE A N 1
ATOM 1399 C CA . ILE A 1 182 ? 22.434 1.072 -10.005 1.00 85.38 182 ILE A CA 1
ATOM 1400 C C . ILE A 1 182 ? 21.109 0.538 -9.449 1.00 85.38 182 ILE A C 1
ATOM 1402 O O . ILE A 1 182 ? 20.671 0.997 -8.394 1.00 85.38 182 ILE A O 1
ATOM 1406 N N . ALA A 1 183 ? 20.509 -0.463 -10.099 1.00 84.69 183 ALA A N 1
ATOM 1407 C CA . ALA A 1 183 ? 19.248 -1.063 -9.670 1.00 84.69 183 ALA A CA 1
ATOM 1408 C C . ALA A 1 183 ? 19.328 -1.606 -8.234 1.00 84.69 183 ALA A C 1
ATOM 1410 O O . ALA A 1 183 ? 18.514 -1.232 -7.392 1.00 84.69 183 ALA A O 1
ATOM 1411 N N . MET A 1 184 ? 20.372 -2.379 -7.921 1.00 83.75 184 MET A N 1
ATOM 1412 C CA . MET A 1 184 ? 20.604 -2.925 -6.580 1.00 83.75 184 MET A CA 1
ATOM 1413 C C . MET A 1 184 ? 20.738 -1.825 -5.517 1.00 83.75 184 MET A C 1
ATOM 1415 O O . MET A 1 184 ? 20.186 -1.941 -4.423 1.00 83.75 184 MET A O 1
ATOM 1419 N N . THR A 1 185 ? 21.431 -0.728 -5.840 1.00 86.44 185 THR A N 1
ATOM 1420 C CA . THR A 1 185 ? 21.591 0.410 -4.920 1.00 86.44 185 THR A CA 1
ATOM 1421 C C . THR A 1 185 ? 20.250 1.095 -4.636 1.00 86.44 185 THR A C 1
ATOM 1423 O O . THR A 1 185 ? 19.940 1.391 -3.479 1.00 86.44 185 THR A O 1
ATOM 1426 N N . PHE A 1 186 ? 19.428 1.317 -5.667 1.00 82.44 186 PHE A N 1
ATOM 1427 C CA . PHE A 1 186 ? 18.104 1.926 -5.509 1.00 82.44 186 PHE A CA 1
ATOM 1428 C C . PHE A 1 186 ? 17.139 1.031 -4.725 1.00 82.44 186 PHE A C 1
ATOM 1430 O O . PHE A 1 186 ? 16.447 1.525 -3.830 1.00 82.44 186 PHE A O 1
ATOM 1437 N N . GLU A 1 187 ? 17.114 -0.271 -5.012 1.00 81.44 187 GLU A N 1
ATOM 1438 C CA . GLU A 1 187 ? 16.279 -1.245 -4.298 1.00 81.44 187 GLU A CA 1
ATOM 1439 C C . GLU A 1 187 ? 16.671 -1.348 -2.811 1.00 81.44 187 GLU A C 1
ATOM 1441 O O . GLU A 1 187 ? 15.802 -1.318 -1.930 1.00 81.44 187 GLU A O 1
ATOM 1446 N N . PHE A 1 188 ? 17.973 -1.376 -2.504 1.00 81.31 188 PHE A N 1
ATOM 1447 C CA . PHE A 1 188 ? 18.476 -1.395 -1.126 1.00 81.31 188 PHE A CA 1
ATOM 1448 C C . PHE A 1 188 ? 18.128 -0.109 -0.363 1.00 81.31 188 PHE A C 1
ATOM 1450 O O . PHE A 1 188 ? 17.590 -0.160 0.745 1.00 81.31 188 PHE A O 1
ATOM 1457 N N . MET A 1 189 ? 18.376 1.056 -0.966 1.00 82.50 189 MET A N 1
ATOM 1458 C CA . MET A 1 189 ? 18.083 2.348 -0.340 1.00 82.50 189 MET A CA 1
ATOM 1459 C C . MET A 1 189 ? 16.580 2.522 -0.082 1.00 82.50 189 MET A C 1
ATOM 1461 O O . MET A 1 189 ? 16.168 2.909 1.014 1.00 82.50 189 MET A O 1
ATOM 1465 N N . SER A 1 190 ? 15.748 2.226 -1.079 1.00 78.88 190 SER A N 1
ATOM 1466 C CA . SER A 1 190 ? 14.302 2.426 -0.990 1.00 78.88 190 SER A CA 1
ATOM 1467 C C . SER A 1 190 ? 13.640 1.457 -0.004 1.00 78.88 190 SER A C 1
ATOM 1469 O O . SER A 1 190 ? 12.851 1.899 0.839 1.00 78.88 190 SER A O 1
ATOM 1471 N N . SER A 1 191 ? 14.001 0.167 -0.022 1.00 76.56 191 SER A N 1
ATOM 1472 C CA . SER A 1 191 ? 13.473 -0.799 0.954 1.00 76.56 191 SER A CA 1
ATOM 1473 C C . SER A 1 191 ? 13.875 -0.446 2.393 1.00 76.56 191 SER A C 1
ATOM 1475 O O . SER A 1 191 ? 13.033 -0.528 3.294 1.00 76.56 191 SER A O 1
ATOM 1477 N N . GLY A 1 192 ? 15.102 0.053 2.600 1.00 73.56 192 GLY A N 1
ATOM 1478 C CA . GLY A 1 192 ? 15.582 0.546 3.892 1.00 73.56 192 GLY A CA 1
ATOM 1479 C C . GLY A 1 192 ? 14.778 1.740 4.417 1.00 73.56 192 GLY A C 1
ATOM 1480 O O . GLY A 1 192 ? 14.269 1.698 5.541 1.00 73.56 192 GLY A O 1
ATOM 1481 N N . VAL A 1 193 ? 14.584 2.778 3.597 1.00 80.25 193 VAL A N 1
ATOM 1482 C CA . VAL A 1 193 ? 13.793 3.969 3.972 1.00 80.25 193 VAL A CA 1
ATOM 1483 C C . VAL A 1 193 ? 12.358 3.591 4.335 1.00 80.25 193 VAL A C 1
ATOM 1485 O O . VAL A 1 193 ? 11.794 4.095 5.311 1.00 80.25 193 VAL A O 1
ATOM 1488 N N . GLN A 1 194 ? 11.755 2.680 3.575 1.00 71.31 194 GLN A N 1
ATOM 1489 C CA . GLN A 1 194 ? 10.352 2.341 3.763 1.00 71.31 194 GLN A CA 1
ATOM 1490 C C . GLN A 1 194 ? 10.120 1.390 4.951 1.00 71.31 194 GLN A C 1
ATOM 1492 O O . GLN A 1 194 ? 9.062 1.452 5.578 1.00 71.31 194 GLN A O 1
ATOM 1497 N N . SER A 1 195 ? 11.110 0.568 5.316 1.00 67.94 195 SER A N 1
ATOM 1498 C CA . SER A 1 195 ? 11.111 -0.183 6.581 1.00 67.94 195 SER A CA 1
ATOM 1499 C C . SER A 1 195 ? 11.322 0.734 7.790 1.00 67.94 195 SER A C 1
ATOM 1501 O O . SER A 1 195 ? 10.634 0.590 8.801 1.00 67.94 195 SER A O 1
ATOM 1503 N N . LEU A 1 196 ? 12.232 1.709 7.686 1.00 70.38 196 LEU A N 1
ATOM 1504 C CA . LEU A 1 196 ? 12.504 2.671 8.756 1.00 70.38 196 LEU A CA 1
ATOM 1505 C C . LEU A 1 196 ? 11.285 3.549 9.055 1.00 70.38 196 LEU A C 1
ATOM 1507 O O . LEU A 1 196 ? 11.004 3.837 10.216 1.00 70.38 196 LEU A O 1
ATOM 1511 N N . ARG A 1 197 ? 10.527 3.934 8.022 1.00 75.38 197 ARG A N 1
ATOM 1512 C CA . ARG A 1 197 ? 9.296 4.714 8.189 1.00 75.38 197 ARG A CA 1
ATOM 1513 C C . ARG A 1 197 ? 8.259 3.968 9.032 1.00 75.38 197 ARG A C 1
ATOM 1515 O O . ARG A 1 197 ? 7.688 4.558 9.939 1.00 75.38 197 ARG A O 1
ATOM 1522 N N . LEU A 1 198 ? 8.033 2.684 8.772 1.00 65.56 198 LEU A N 1
ATOM 1523 C CA . LEU A 1 198 ? 7.069 1.903 9.553 1.00 65.56 198 LEU A CA 1
ATOM 1524 C C . LEU A 1 198 ? 7.594 1.650 10.979 1.00 65.56 198 LEU A C 1
ATOM 1526 O O . LEU A 1 198 ? 6.890 1.894 11.954 1.00 65.56 198 LEU A O 1
ATOM 1530 N N . LEU A 1 199 ? 8.871 1.285 11.133 1.00 65.00 199 LEU A N 1
ATOM 1531 C CA . LEU A 1 199 ? 9.476 1.030 12.446 1.00 65.00 199 LEU A CA 1
ATOM 1532 C C . LEU A 1 199 ? 9.486 2.272 13.359 1.00 65.00 199 LEU A C 1
ATOM 1534 O O . LEU A 1 199 ? 9.169 2.188 14.545 1.00 65.00 199 LEU A O 1
ATOM 1538 N N . TYR A 1 200 ? 9.856 3.434 12.824 1.00 58.47 200 TYR A N 1
ATOM 1539 C CA . TYR A 1 200 ? 10.033 4.639 13.632 1.00 58.47 200 TYR A CA 1
ATOM 1540 C C . TYR A 1 200 ? 8.707 5.346 13.935 1.00 58.47 200 TYR A C 1
ATOM 1542 O O . TYR A 1 200 ? 8.514 5.843 15.042 1.00 58.47 200 TYR A O 1
ATOM 1550 N N . TYR A 1 201 ? 7.769 5.377 12.984 1.00 57.41 201 TYR A N 1
ATOM 1551 C CA . TYR A 1 201 ? 6.503 6.086 13.185 1.00 57.41 201 TYR A CA 1
ATOM 1552 C C . TYR A 1 201 ? 5.411 5.207 13.796 1.00 57.41 201 TYR A C 1
ATOM 1554 O O . TYR A 1 201 ? 4.658 5.685 14.640 1.00 57.41 201 TYR A O 1
ATOM 1562 N N . GLU A 1 202 ? 5.328 3.933 13.415 1.00 59.41 202 GLU A N 1
ATOM 1563 C CA . GLU A 1 202 ? 4.221 3.060 13.818 1.00 59.41 202 GLU A CA 1
ATOM 1564 C C . GLU A 1 202 ? 4.558 2.230 15.061 1.00 59.41 202 GLU A C 1
ATOM 1566 O O . GLU A 1 202 ? 3.722 2.075 15.950 1.00 59.41 202 GLU A O 1
ATOM 1571 N N . PHE A 1 203 ? 5.804 1.754 15.170 1.00 51.47 203 PHE A N 1
ATOM 1572 C CA . PHE A 1 203 ? 6.235 0.918 16.291 1.00 51.47 203 PHE A CA 1
ATOM 1573 C C . PHE A 1 203 ? 6.819 1.743 17.449 1.00 51.47 203 PHE A C 1
ATOM 1575 O O . PHE A 1 203 ? 6.333 1.659 18.577 1.00 51.47 203 PHE A O 1
ATOM 1582 N N . MET A 1 204 ? 7.810 2.604 17.193 1.00 51.75 204 MET A N 1
ATOM 1583 C CA . MET A 1 204 ? 8.389 3.452 18.247 1.00 51.75 204 MET A CA 1
ATOM 1584 C C . MET A 1 204 ? 7.398 4.511 18.749 1.00 51.75 204 MET A C 1
ATOM 1586 O O . MET A 1 204 ? 7.363 4.764 19.944 1.00 51.75 204 MET A O 1
ATOM 1590 N N . GLY A 1 205 ? 6.530 5.065 17.897 1.00 52.84 205 GLY A N 1
ATOM 1591 C CA . GLY A 1 205 ? 5.495 6.015 18.330 1.00 52.84 205 GLY A CA 1
ATOM 1592 C C . GLY A 1 205 ? 4.445 5.421 19.282 1.00 52.84 205 GLY A C 1
ATOM 1593 O O . GLY A 1 205 ? 3.979 6.121 20.176 1.00 52.84 205 GLY A O 1
ATOM 1594 N N . LYS A 1 206 ? 4.099 4.130 19.131 1.00 55.09 206 LYS A N 1
ATOM 1595 C CA . LYS A 1 206 ? 3.140 3.424 20.007 1.00 55.09 206 LYS A CA 1
ATOM 1596 C C . LYS A 1 206 ? 3.780 2.885 21.298 1.00 55.09 206 LYS A C 1
ATOM 1598 O O . LYS A 1 206 ? 3.109 2.828 22.324 1.00 55.09 206 LYS A O 1
ATOM 1603 N N . PHE A 1 207 ? 5.058 2.495 21.275 1.00 46.81 207 PHE A N 1
ATOM 1604 C CA . PHE A 1 207 ? 5.751 1.926 22.446 1.00 46.81 207 PHE A CA 1
ATOM 1605 C C . PHE A 1 207 ? 6.562 2.950 23.257 1.00 46.81 207 PHE A C 1
ATOM 1607 O O . PHE A 1 207 ? 6.699 2.800 24.474 1.00 46.81 207 PHE A O 1
ATOM 1614 N N . TYR A 1 208 ? 7.093 3.997 22.623 1.00 49.94 208 TYR A N 1
ATOM 1615 C CA . TYR A 1 208 ? 7.951 4.990 23.268 1.00 49.94 208 TYR A CA 1
ATOM 1616 C C . TYR A 1 208 ? 7.118 6.120 23.879 1.00 49.94 208 TYR A C 1
ATOM 1618 O O . TYR A 1 208 ? 6.950 7.200 23.317 1.00 49.94 208 TYR A O 1
ATOM 1626 N N . HIS A 1 209 ? 6.622 5.880 25.086 1.00 51.84 209 HIS A N 1
ATOM 1627 C CA . HIS A 1 209 ? 6.169 6.956 25.956 1.00 51.84 209 HIS A CA 1
ATOM 1628 C C . HIS A 1 209 ? 7.437 7.596 26.528 1.00 51.84 209 HIS A C 1
ATOM 1630 O O . HIS A 1 209 ? 8.234 6.898 27.149 1.00 51.84 209 HIS A O 1
ATOM 1636 N N . GLY A 1 210 ? 7.670 8.890 26.287 1.00 54.88 210 GLY A N 1
ATOM 1637 C CA . GLY A 1 210 ? 8.875 9.634 26.693 1.00 54.88 210 GLY A CA 1
ATOM 1638 C C . GLY A 1 210 ? 9.078 9.795 28.212 1.00 54.88 210 GLY A C 1
ATOM 1639 O O . GLY A 1 210 ? 9.450 10.869 28.671 1.00 54.88 210 GLY A O 1
ATOM 1640 N N . GLY A 1 211 ? 8.820 8.749 28.996 1.00 57.34 211 GLY A N 1
ATOM 1641 C CA . GLY A 1 211 ? 8.877 8.692 30.451 1.00 57.34 211 GLY A CA 1
ATOM 1642 C C . GLY A 1 211 ? 9.810 7.588 30.943 1.00 57.34 211 GLY A C 1
ATOM 1643 O O . GLY A 1 211 ? 9.388 6.688 31.658 1.00 57.34 211 GLY A O 1
ATOM 1644 N N . GLY A 1 212 ? 11.088 7.649 30.569 1.00 60.31 212 GLY A N 1
ATOM 1645 C CA . GLY A 1 212 ? 12.147 6.907 31.252 1.00 60.31 212 GLY A CA 1
ATOM 1646 C C . GLY A 1 212 ? 12.879 7.830 32.223 1.00 60.31 212 GLY A C 1
ATOM 1647 O O . GLY A 1 212 ? 13.402 8.861 31.806 1.00 60.31 212 GLY A O 1
ATOM 1648 N N . SER A 1 213 ? 12.938 7.480 33.511 1.00 60.12 213 SER A N 1
ATOM 1649 C CA . SER A 1 213 ? 13.820 8.175 34.458 1.00 60.12 213 SER A CA 1
ATOM 1650 C C . SER A 1 213 ? 15.275 7.887 34.067 1.00 60.12 213 SER A C 1
ATOM 1652 O O . SER A 1 213 ? 15.651 6.711 34.025 1.00 60.12 213 SER A O 1
ATOM 1654 N N . PRO A 1 214 ? 16.107 8.906 33.771 1.00 65.62 214 PRO A N 1
ATOM 1655 C CA . PRO A 1 214 ? 17.518 8.687 33.495 1.00 65.62 214 PRO A CA 1
ATOM 1656 C C . PRO A 1 214 ? 18.143 7.939 34.669 1.00 65.62 214 PRO A C 1
ATOM 1658 O O . PRO A 1 214 ? 18.055 8.389 35.815 1.00 65.62 214 PRO A O 1
ATOM 1661 N N . PHE A 1 215 ? 18.779 6.802 34.393 1.00 61.50 215 PHE A N 1
ATOM 16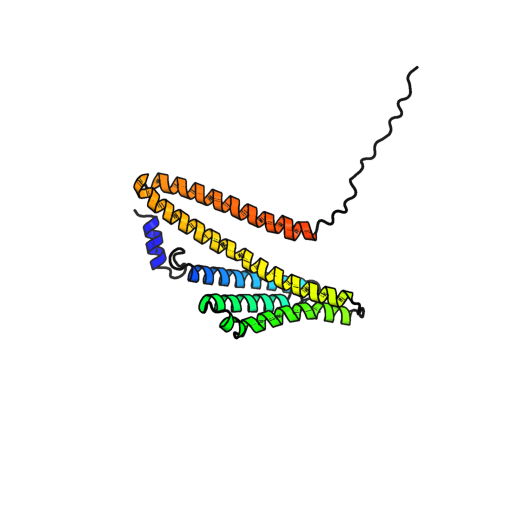62 C CA . PHE A 1 215 ? 19.507 6.060 35.410 1.00 61.50 215 PHE A CA 1
ATOM 1663 C C . PHE A 1 215 ? 20.587 6.971 36.006 1.00 61.50 215 PHE A C 1
ATOM 1665 O O . PHE A 1 215 ? 21.562 7.321 35.341 1.00 61.50 215 PHE A O 1
ATOM 1672 N N . LYS A 1 216 ? 20.396 7.399 37.259 1.00 65.12 216 LYS A N 1
ATOM 1673 C CA . LYS A 1 216 ? 21.408 8.125 38.029 1.00 65.12 216 LYS A CA 1
ATOM 1674 C C . LYS A 1 216 ? 22.270 7.083 38.740 1.00 65.12 216 LYS A C 1
ATOM 1676 O O . LYS A 1 216 ? 21.812 6.534 39.743 1.00 65.12 216 LYS A O 1
ATOM 1681 N N . PRO A 1 217 ? 23.492 6.787 38.260 1.00 74.81 217 PRO A N 1
ATOM 1682 C CA . PRO A 1 217 ? 24.374 5.872 38.967 1.00 74.81 217 PRO A CA 1
ATOM 1683 C C . PRO A 1 217 ? 24.676 6.431 40.359 1.00 74.81 217 PRO A C 1
ATOM 1685 O O . PRO A 1 217 ? 24.942 7.628 40.520 1.00 74.81 217 PRO A O 1
ATOM 1688 N N . TYR A 1 218 ? 24.635 5.561 41.365 1.00 67.50 218 TYR A N 1
ATOM 1689 C CA . TYR A 1 218 ? 24.939 5.915 42.745 1.00 67.50 218 TYR A CA 1
ATOM 1690 C C . TYR A 1 218 ? 26.409 6.346 42.849 1.00 67.50 218 TYR A C 1
ATOM 1692 O O . TYR A 1 218 ? 27.324 5.530 42.750 1.00 67.50 218 TYR A O 1
ATOM 1700 N N . ARG A 1 219 ? 26.652 7.653 43.002 1.00 72.06 219 ARG A N 1
ATOM 1701 C CA . ARG A 1 219 ? 27.997 8.197 43.221 1.00 72.06 219 ARG A CA 1
ATOM 1702 C C . ARG A 1 219 ? 28.300 8.173 44.713 1.00 72.06 219 ARG A C 1
ATOM 1704 O O . ARG A 1 219 ? 27.711 8.939 45.472 1.00 72.06 219 ARG A O 1
ATOM 1711 N N . PHE A 1 220 ? 29.263 7.354 45.127 1.00 66.62 220 PHE A N 1
ATOM 1712 C CA . PHE A 1 220 ? 29.856 7.485 46.454 1.00 66.62 220 PHE A CA 1
ATOM 1713 C C . PHE A 1 220 ? 30.556 8.844 46.552 1.00 66.62 220 PHE A C 1
ATOM 1715 O O . PHE A 1 220 ? 31.495 9.137 45.808 1.00 66.62 220 PHE A O 1
ATOM 1722 N N . ARG A 1 221 ? 30.092 9.698 47.470 1.00 61.06 221 ARG A N 1
ATOM 1723 C CA . ARG A 1 221 ? 30.814 10.913 47.852 1.00 61.06 221 ARG A CA 1
ATOM 1724 C C . ARG A 1 221 ? 32.038 10.473 48.648 1.00 61.06 221 ARG A C 1
ATOM 1726 O O . ARG A 1 221 ? 31.953 10.282 49.856 1.00 61.06 221 ARG A O 1
ATOM 1733 N N . VAL A 1 222 ? 33.171 10.317 47.968 1.00 62.84 222 VAL A N 1
ATOM 1734 C CA . VAL A 1 222 ? 34.468 10.230 48.642 1.00 62.84 222 VAL A CA 1
ATOM 1735 C C . VAL A 1 222 ? 34.681 11.577 49.326 1.00 62.84 222 VAL A C 1
ATOM 1737 O O . VAL A 1 222 ? 34.937 12.589 48.670 1.00 62.84 222 VAL A O 1
ATOM 1740 N N . GLN A 1 223 ? 34.480 11.622 50.644 1.00 56.72 223 GLN A N 1
ATOM 1741 C CA . GLN A 1 223 ? 34.906 12.762 51.441 1.00 56.72 223 GLN A CA 1
ATOM 1742 C C . GLN A 1 223 ? 36.429 12.827 51.327 1.00 56.72 223 GLN A C 1
ATOM 1744 O O . GLN A 1 223 ? 37.128 11.938 51.803 1.00 56.72 223 GLN A O 1
ATOM 1749 N N . LYS A 1 224 ? 36.947 13.860 50.656 1.00 57.47 224 LYS A N 1
ATOM 1750 C CA . LYS A 1 224 ? 38.364 14.211 50.751 1.00 57.47 224 LYS A CA 1
ATOM 1751 C C . LYS A 1 224 ? 38.623 14.647 52.187 1.00 57.47 224 LYS A C 1
ATOM 1753 O O . LYS A 1 224 ? 38.371 15.798 52.541 1.00 57.47 224 LYS A O 1
ATOM 1758 N N . THR A 1 225 ? 39.114 13.731 53.009 1.00 53.34 225 THR A N 1
ATOM 1759 C CA . THR A 1 225 ? 39.780 14.075 54.259 1.00 53.34 225 THR A CA 1
ATOM 1760 C C . THR A 1 225 ? 40.983 14.942 53.892 1.00 53.34 225 THR A C 1
ATOM 1762 O O . THR A 1 225 ? 41.843 14.525 53.115 1.00 53.34 225 THR A O 1
ATOM 1765 N N . LYS A 1 226 ? 41.001 16.191 54.369 1.00 53.06 226 LYS A N 1
ATOM 1766 C CA . LYS A 1 226 ? 42.170 17.069 54.262 1.00 53.06 226 LYS A CA 1
ATOM 1767 C C . LYS A 1 226 ? 43.326 16.383 54.992 1.00 53.06 226 LYS A C 1
ATOM 1769 O O . LYS A 1 226 ? 43.237 16.201 56.201 1.00 53.06 226 LYS A O 1
ATOM 1774 N N . SER A 1 227 ? 44.378 16.014 54.262 1.00 52.72 227 SER A N 1
ATOM 1775 C CA . SER A 1 227 ? 45.677 15.742 54.875 1.00 52.72 227 SER A CA 1
ATOM 1776 C C . SER A 1 227 ? 46.196 17.066 55.420 1.00 52.72 227 SER A C 1
ATOM 1778 O O . SER A 1 227 ? 46.383 18.013 54.653 1.00 52.72 227 SER A O 1
ATOM 1780 N N . THR A 1 228 ? 46.334 17.134 56.739 1.00 46.31 228 THR A N 1
ATOM 1781 C CA . THR A 1 228 ? 47.333 17.979 57.400 1.00 46.31 228 THR A CA 1
ATOM 1782 C C . THR A 1 228 ? 48.735 17.568 56.981 1.00 46.31 228 THR A C 1
ATOM 1784 O O . THR A 1 228 ? 48.890 16.386 56.585 1.00 46.31 228 THR A O 1
#